Protein AF-A0A957WRE9-F1 (afdb_monomer)

Nearest PDB structures (foldseek):
  7olh-assembly2_G  TM=7.480E-01  e=1.356E-07  Bacillus subtilis subsp. subtilis str. 168
  6hvn-assembly1_B  TM=7.784E-01  e=4.657E-07  Listeria monocytogenes EGD-e
  8ofh-assembly3_D  TM=7.567E-01  e=4.116E-07  Streptococcus pneumoniae R6
  7l8n-assembly1_B  TM=6.905E-01  e=2.786E-06  Streptococcus mutans UA159
  2fb5-assembly1_A  TM=5.603E-01  e=3.352E-06  Bacillus cereus

Radius of gyration: 17.64 Å; Cα contacts (8 Å, |Δi|>4): 441; chains: 1; bounding box: 41×36×55 Å

Foldseek 3Di:
DPPDFDLPDPALLLDDPVLSVQLRCQQVVVHWDWDQFPPRQKTFIHHNSDGQWMDGPNDIDGDDCPCVLVLLVVVCVVQVADSVLVSLVSSLLQVCLSVLFKFKEKEEAPVQQLVQFPPPPCDPVFAPPWDAQVVDDSVRVNVQGSDAAYFYAYRNRIGGGGNIGGHADPPQAAPDDPPHDPQSVSQLRSLQRRQIWMWIAHSSRKIWIHHNRYTSDID

Sequence (219 aa):
NKLNVSLVEPGNFLLGPQFRHHAAISRQCDAVVFFVPAGGRQVRVFAGGHLVGRYSDGDWSPENLLHVDEVIDQLAQDKKYELALIRRVLRCAFRMSENNLGAIFIIGNADDIMEHSDASEISHFALIVSTQMVDLSDEELINFAKQDGATVIDVQGKFRGCMVLLRPNAETQAEIGPGKGARHSSAAKMSAEANCLAITVSHDGPITVYDAGQRILSL

Solvent-accessible surface area (backbone atoms only — not comparable to full-atom values): 11676 Å² total; per-residue (Å²): 134,83,87,88,72,80,74,83,63,92,58,64,81,55,51,50,74,69,51,42,48,46,14,42,47,6,40,78,66,75,33,78,36,79,42,64,46,81,86,67,65,40,35,42,31,17,44,77,44,33,63,50,26,37,38,42,93,92,42,82,41,81,38,75,66,84,56,48,62,60,54,49,53,51,50,21,60,78,70,65,36,52,56,70,53,57,51,48,54,49,27,45,44,44,57,29,20,57,65,45,33,37,34,28,41,37,41,24,57,58,66,56,45,48,74,38,22,64,79,67,69,76,47,85,79,35,50,55,76,75,40,50,47,88,78,49,52,71,64,56,51,48,64,46,24,55,37,77,41,27,24,38,28,29,58,87,42,34,35,60,32,32,50,42,50,71,52,45,66,91,82,56,74,45,62,65,60,89,95,62,52,69,70,51,47,38,36,20,24,35,4,40,77,35,68,16,43,17,39,36,24,36,47,89,30,45,34,38,34,19,44,65,6,35,67,79,44,78,90

pLDDT: mean 85.3, std 13.12, range [41.12, 98.12]

Secondary structure (DSSP, 8-state):
--------S---TTS-HHHHHHHHHHHHTT--EEE--TTSSEEEEEETTEEEEEEETTEEEE--GGGHHHHHHHHHHHHT--HHHHHHHHHHHHHHHHTT--EEEEEE-HHHHHHTB--S---TTT----EEGGGS-HHHHHHHHTSSSEEEEETTSEEEEEEE-B---TT------TT--HHHHHHHHHHHHS--EEEEE-TTS-EEEEETTEEEEE-

Structure (mmCIF, N/CA/C/O backbone):
data_AF-A0A957WRE9-F1
#
_entry.id   AF-A0A957WRE9-F1
#
loop_
_atom_site.group_PDB
_atom_site.id
_atom_site.type_symbol
_atom_site.label_atom_id
_atom_site.label_alt_id
_atom_site.label_comp_id
_atom_site.label_asym_id
_atom_site.label_entity_id
_atom_site.label_seq_id
_atom_site.pdbx_PDB_ins_code
_atom_site.Cartn_x
_atom_site.Cartn_y
_atom_site.Cartn_z
_atom_site.occupancy
_atom_site.B_iso_or_equiv
_atom_site.auth_seq_id
_atom_site.auth_comp_id
_atom_site.auth_asym_id
_atom_site.auth_atom_id
_atom_site.pdbx_PDB_model_num
ATOM 1 N N . ASN A 1 1 ? 17.005 5.881 -31.085 1.00 46.91 1 ASN A N 1
ATOM 2 C CA . ASN A 1 1 ? 15.790 5.097 -31.396 1.00 46.91 1 ASN A CA 1
ATOM 3 C C . ASN A 1 1 ? 15.163 4.612 -30.104 1.00 46.91 1 ASN A C 1
ATOM 5 O O . ASN A 1 1 ? 15.825 3.883 -29.381 1.00 46.91 1 ASN A O 1
ATOM 9 N N . LYS A 1 2 ? 13.943 5.053 -29.773 1.00 58.41 2 LYS A N 1
ATOM 10 C CA . LYS A 1 2 ? 13.157 4.434 -28.693 1.00 58.41 2 LYS A CA 1
ATOM 11 C C . LYS A 1 2 ? 12.560 3.136 -29.246 1.00 58.41 2 LYS A C 1
ATOM 13 O O . LYS A 1 2 ? 11.992 3.166 -30.335 1.00 58.41 2 LYS A O 1
ATOM 18 N N . LEU A 1 3 ? 12.730 2.021 -28.538 1.00 64.50 3 LEU A N 1
ATOM 19 C CA . LEU A 1 3 ? 12.054 0.762 -28.860 1.00 64.50 3 LEU A CA 1
ATOM 20 C C . LEU A 1 3 ? 10.544 0.985 -28.728 1.00 64.50 3 LEU A C 1
ATOM 22 O O . LEU A 1 3 ? 10.065 1.378 -27.666 1.00 64.50 3 LEU A O 1
ATOM 26 N N . ASN A 1 4 ? 9.806 0.794 -29.820 1.00 70.81 4 ASN A N 1
ATOM 27 C CA . ASN A 1 4 ? 8.358 0.953 -29.829 1.00 70.81 4 ASN A CA 1
ATOM 28 C C . ASN A 1 4 ? 7.741 -0.427 -29.585 1.00 70.81 4 ASN A C 1
ATOM 30 O O . ASN A 1 4 ? 7.693 -1.260 -30.486 1.00 70.81 4 ASN A O 1
ATOM 34 N N . VAL A 1 5 ? 7.370 -0.688 -28.335 1.00 68.88 5 VAL A N 1
ATOM 35 C CA . VAL A 1 5 ? 6.940 -2.008 -27.862 1.00 68.88 5 VAL A CA 1
ATOM 36 C C . VAL A 1 5 ? 5.438 -1.966 -27.622 1.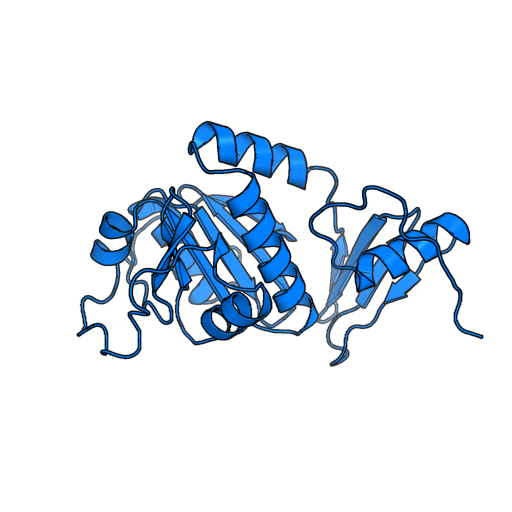00 68.88 5 VAL A C 1
ATOM 38 O O . VAL A 1 5 ? 4.952 -1.133 -26.857 1.00 68.88 5 VAL A O 1
ATOM 41 N N . SER A 1 6 ? 4.701 -2.848 -28.295 1.00 66.12 6 SER A N 1
ATOM 42 C CA . SER A 1 6 ? 3.248 -2.957 -28.152 1.00 66.12 6 SER A CA 1
ATOM 43 C C . SER A 1 6 ? 2.870 -3.372 -26.723 1.00 66.12 6 SER A C 1
ATOM 45 O O . SER A 1 6 ? 3.344 -4.396 -26.237 1.00 66.12 6 SER A O 1
ATOM 47 N N . LEU A 1 7 ? 2.008 -2.593 -26.059 1.00 65.38 7 LEU A N 1
ATOM 48 C CA . LEU A 1 7 ? 1.513 -2.850 -24.694 1.00 65.38 7 LEU A CA 1
ATOM 49 C C . LEU A 1 7 ? 0.231 -3.714 -24.670 1.00 65.38 7 LEU A C 1
ATOM 51 O O . LEU A 1 7 ? -0.488 -3.701 -23.678 1.00 65.38 7 LEU A O 1
ATOM 55 N N . VAL A 1 8 ? -0.092 -4.407 -25.769 1.00 52.62 8 VAL A N 1
ATOM 56 C CA . VAL A 1 8 ? -1.423 -5.001 -26.041 1.00 52.62 8 VAL A CA 1
ATOM 57 C C . VAL A 1 8 ? -1.770 -6.221 -25.170 1.00 52.62 8 VAL A C 1
ATOM 59 O O . VAL A 1 8 ? -2.899 -6.699 -25.210 1.00 52.62 8 VAL A O 1
ATOM 62 N N . GLU A 1 9 ? -0.867 -6.711 -24.324 1.00 53.50 9 GLU A N 1
ATOM 63 C CA . GLU A 1 9 ? -1.222 -7.785 -23.394 1.00 53.50 9 GLU A CA 1
ATOM 64 C C . GLU A 1 9 ? -1.971 -7.275 -22.152 1.00 53.50 9 GLU A C 1
ATOM 66 O O . GLU A 1 9 ? -1.704 -6.159 -21.685 1.00 53.50 9 GLU A O 1
ATOM 71 N N . PRO A 1 10 ? -2.864 -8.095 -21.557 1.00 51.31 10 PRO A N 1
ATOM 72 C CA . PRO A 1 10 ? -3.392 -7.851 -20.222 1.00 51.31 10 PRO A CA 1
ATOM 73 C C . PRO A 1 10 ? -2.243 -8.016 -19.218 1.00 51.31 10 PRO A C 1
ATOM 75 O O . PRO A 1 10 ? -2.078 -9.046 -18.576 1.00 51.31 10 PRO A O 1
ATOM 78 N N . GLY A 1 11 ? -1.368 -7.014 -19.145 1.00 53.00 11 GLY A N 1
ATOM 79 C CA . GLY A 1 11 ? -0.295 -6.975 -18.166 1.00 53.00 11 GLY A CA 1
ATOM 80 C C . GLY A 1 11 ? -0.888 -7.001 -16.761 1.00 53.00 11 GLY A C 1
ATOM 81 O O . GLY A 1 11 ? -1.981 -6.474 -16.549 1.00 53.00 11 GLY A O 1
ATOM 82 N N . ASN A 1 12 ? -0.152 -7.597 -15.821 1.00 63.88 12 ASN A N 1
ATOM 83 C CA . ASN A 1 12 ? -0.485 -7.608 -14.398 1.00 63.88 12 ASN A CA 1
ATOM 84 C C . ASN A 1 12 ? -1.045 -6.236 -13.977 1.00 63.88 12 ASN A C 1
ATOM 86 O O . ASN A 1 12 ? -0.390 -5.212 -14.199 1.00 63.88 12 ASN A O 1
ATOM 90 N N . PHE A 1 13 ? -2.262 -6.216 -13.423 1.00 67.88 13 PHE A N 1
ATOM 91 C CA . PHE A 1 13 ? -3.034 -4.992 -13.176 1.00 67.88 13 PHE A CA 1
ATOM 92 C C . PHE A 1 13 ? -2.305 -3.980 -12.273 1.00 67.88 13 PHE A C 1
ATOM 94 O O . PHE A 1 13 ? -2.626 -2.788 -12.291 1.00 67.88 13 PHE A O 1
ATOM 101 N N . LEU A 1 14 ? -1.334 -4.457 -11.489 1.00 69.00 14 LEU A N 1
ATOM 102 C CA . LEU A 1 14 ? -0.500 -3.669 -10.584 1.00 69.00 14 LEU A CA 1
ATOM 103 C C . LEU A 1 14 ? 0.556 -2.857 -11.323 1.00 69.00 14 LEU A C 1
ATOM 105 O O . LEU A 1 14 ? 0.958 -1.790 -10.861 1.00 69.00 14 LEU A O 1
ATOM 109 N N . LEU A 1 15 ? 1.026 -3.358 -12.468 1.00 68.81 15 LEU A N 1
ATOM 110 C CA . LEU A 1 15 ? 2.102 -2.725 -13.206 1.00 68.81 15 LEU A CA 1
ATOM 111 C C . LEU A 1 15 ? 1.567 -1.493 -13.936 1.00 68.81 15 LEU A C 1
ATOM 113 O O . LEU A 1 15 ? 0.786 -1.573 -14.892 1.00 68.81 15 LEU A O 1
ATOM 117 N N . GLY A 1 16 ? 2.050 -0.326 -13.508 1.00 66.00 16 GLY A N 1
ATOM 118 C CA . GLY A 1 16 ? 1.837 0.926 -14.218 1.00 66.00 16 GLY A CA 1
ATOM 119 C C . GLY A 1 16 ? 2.299 0.838 -15.684 1.00 66.00 16 GLY A C 1
ATOM 120 O O . GLY A 1 16 ? 3.072 -0.054 -16.054 1.00 66.00 16 GLY A O 1
ATOM 121 N N . PRO A 1 17 ? 1.852 1.760 -16.557 1.00 68.56 17 PRO A N 1
ATOM 122 C CA . PRO A 1 17 ? 2.225 1.767 -17.977 1.00 68.56 17 PRO A CA 1
ATOM 123 C C . PRO A 1 17 ? 3.739 1.655 -18.216 1.00 68.56 17 PRO A C 1
ATOM 125 O O . PRO A 1 17 ? 4.173 0.934 -19.112 1.00 68.56 17 PRO A O 1
ATOM 128 N N . GLN A 1 18 ? 4.542 2.303 -17.368 1.00 68.69 18 GLN A N 1
ATOM 129 C CA . GLN A 1 18 ? 6.001 2.241 -17.424 1.00 68.69 18 GLN A CA 1
ATOM 130 C C . GLN A 1 18 ? 6.555 0.837 -17.163 1.00 68.69 18 GLN A C 1
ATOM 132 O O . GLN A 1 18 ? 7.379 0.361 -17.935 1.00 68.69 18 GLN A O 1
ATOM 137 N N . PHE A 1 19 ? 6.091 0.114 -16.145 1.00 77.00 19 PHE A N 1
ATOM 138 C CA . PHE A 1 19 ? 6.549 -1.255 -15.904 1.00 77.00 19 PHE A CA 1
ATOM 139 C C . PHE A 1 19 ? 6.052 -2.238 -16.955 1.00 77.00 19 PHE A C 1
ATOM 141 O O . PHE A 1 19 ? 6.810 -3.117 -17.354 1.00 77.00 19 PHE A O 1
ATOM 148 N N . ARG A 1 20 ? 4.830 -2.058 -17.471 1.00 79.50 20 ARG A N 1
ATOM 149 C CA . ARG A 1 20 ? 4.342 -2.861 -18.602 1.00 79.50 20 ARG A CA 1
ATOM 150 C C . ARG A 1 20 ? 5.231 -2.706 -19.833 1.00 79.50 20 ARG A C 1
ATOM 152 O O . ARG A 1 20 ? 5.457 -3.686 -20.531 1.00 79.50 20 ARG A O 1
ATOM 159 N N . HIS A 1 21 ? 5.802 -1.522 -20.054 1.00 83.94 21 HIS A N 1
ATOM 160 C CA . HIS A 1 21 ? 6.782 -1.309 -21.117 1.00 83.94 21 HIS A CA 1
ATOM 161 C C . HIS A 1 21 ? 8.076 -2.109 -20.894 1.00 83.94 21 HIS A C 1
ATOM 163 O O . HIS A 1 21 ? 8.509 -2.820 -21.796 1.00 83.94 21 HIS A O 1
ATOM 169 N N . HIS A 1 22 ? 8.663 -2.061 -19.694 1.00 87.19 22 HIS A N 1
ATOM 170 C CA . HIS A 1 22 ? 9.892 -2.806 -19.373 1.00 87.19 22 HIS A CA 1
ATOM 171 C C . HIS A 1 22 ? 9.677 -4.324 -19.369 1.00 87.19 22 HIS A C 1
ATOM 173 O O . HIS A 1 22 ? 10.501 -5.068 -19.901 1.00 87.19 22 HIS A O 1
ATOM 179 N N . ALA A 1 23 ? 8.539 -4.779 -18.846 1.00 86.12 23 ALA A N 1
ATOM 180 C CA . ALA A 1 23 ? 8.095 -6.158 -18.958 1.00 86.12 23 ALA A CA 1
ATOM 181 C C . ALA A 1 23 ? 8.001 -6.569 -20.436 1.00 86.12 23 ALA A C 1
ATOM 183 O O . ALA A 1 23 ? 8.640 -7.534 -20.853 1.00 86.12 23 ALA A O 1
ATOM 184 N N . ALA A 1 24 ? 7.300 -5.796 -21.266 1.00 86.62 24 ALA A N 1
ATOM 185 C CA . ALA A 1 24 ? 7.160 -6.108 -22.682 1.00 86.62 24 ALA A CA 1
ATOM 186 C C . ALA A 1 24 ? 8.513 -6.134 -23.423 1.00 86.62 24 ALA A C 1
ATOM 188 O O . ALA A 1 24 ? 8.729 -7.044 -24.221 1.00 86.62 24 ALA A O 1
ATOM 189 N N . ILE A 1 25 ? 9.450 -5.225 -23.109 1.00 88.38 25 ILE A N 1
ATOM 190 C CA . ILE A 1 25 ? 10.835 -5.284 -23.617 1.00 88.38 25 ILE A CA 1
ATOM 191 C C . ILE A 1 25 ? 11.491 -6.610 -23.221 1.00 88.38 25 ILE A C 1
ATOM 193 O O . ILE A 1 25 ? 12.018 -7.305 -24.085 1.00 88.38 25 ILE A O 1
ATOM 197 N N . SER A 1 26 ? 11.438 -6.979 -21.936 1.00 91.19 26 SER A N 1
ATOM 198 C CA . SER A 1 26 ? 12.100 -8.195 -21.442 1.00 91.19 26 SER A CA 1
ATOM 199 C C . SER A 1 26 ? 11.605 -9.462 -22.149 1.00 91.19 26 SER A C 1
ATOM 201 O O . SER A 1 26 ? 12.392 -10.360 -22.426 1.00 91.19 26 SER A O 1
ATOM 203 N N . ARG A 1 27 ? 10.314 -9.514 -22.509 1.00 89.88 27 ARG A N 1
ATOM 204 C CA . ARG A 1 27 ? 9.719 -10.636 -23.245 1.00 89.88 27 ARG A CA 1
ATOM 205 C C . ARG A 1 27 ? 10.040 -10.610 -24.736 1.00 89.88 27 ARG A C 1
ATOM 207 O O . ARG A 1 27 ? 10.467 -11.618 -25.280 1.00 89.88 27 ARG A O 1
ATOM 214 N N . GLN A 1 28 ? 9.802 -9.484 -25.408 1.00 89.56 28 GLN A N 1
ATOM 215 C CA . GLN A 1 28 ? 9.936 -9.397 -26.869 1.00 89.56 28 GLN A CA 1
ATOM 216 C C . GLN A 1 28 ? 11.389 -9.476 -27.331 1.00 89.56 28 GLN A C 1
ATOM 218 O O . GLN A 1 28 ? 11.654 -9.915 -28.446 1.00 89.56 28 GLN A O 1
ATOM 223 N N . CYS A 1 29 ? 12.319 -9.041 -26.484 1.00 89.75 29 CYS A N 1
ATOM 224 C CA . CYS A 1 29 ? 13.743 -9.056 -26.784 1.00 89.75 29 CYS A CA 1
ATOM 225 C C . CYS A 1 29 ? 14.486 -10.244 -26.158 1.00 89.75 29 CYS A C 1
ATOM 227 O O . CYS A 1 29 ? 15.702 -10.287 -26.309 1.00 89.75 29 CYS A O 1
ATOM 229 N N . ASP A 1 30 ? 13.792 -11.151 -25.455 1.00 90.50 30 ASP A N 1
ATOM 230 C CA . ASP A 1 30 ? 14.400 -12.242 -24.673 1.00 90.50 30 ASP A CA 1
ATOM 231 C C . ASP A 1 30 ? 15.577 -11.748 -23.808 1.00 90.50 30 ASP A C 1
ATOM 233 O O . ASP A 1 30 ? 16.717 -12.202 -23.903 1.00 90.50 30 ASP A O 1
ATOM 237 N N . ALA A 1 31 ? 15.313 -10.703 -23.018 1.00 92.06 31 ALA A N 1
ATOM 238 C CA . ALA A 1 31 ? 16.336 -9.948 -22.304 1.00 92.06 31 ALA A CA 1
ATOM 239 C C . ALA A 1 31 ? 15.978 -9.757 -20.829 1.00 92.06 31 ALA A C 1
ATOM 241 O O . ALA A 1 31 ? 14.809 -9.660 -20.455 1.00 92.06 31 ALA A O 1
ATOM 242 N N . VAL A 1 32 ? 17.006 -9.607 -19.991 1.00 94.50 32 VAL A N 1
ATOM 243 C CA . VAL A 1 32 ? 16.843 -9.117 -18.618 1.00 94.50 32 VAL A CA 1
ATOM 244 C C . VAL A 1 32 ? 16.897 -7.593 -18.635 1.00 94.50 32 VAL A C 1
ATOM 246 O O . VAL A 1 32 ? 17.875 -7.001 -19.092 1.00 94.50 32 VAL A O 1
ATOM 249 N N . VAL A 1 33 ? 15.847 -6.948 -18.132 1.00 93.06 33 VAL A N 1
ATOM 250 C CA . VAL A 1 33 ? 15.746 -5.487 -18.074 1.00 93.06 33 VAL A CA 1
ATOM 251 C C . VAL A 1 33 ? 15.958 -5.022 -16.641 1.00 93.06 33 VAL A C 1
ATOM 253 O O . VAL A 1 33 ? 15.171 -5.346 -15.756 1.00 93.06 33 VAL A O 1
ATOM 256 N N . PHE A 1 34 ? 16.996 -4.216 -16.430 1.00 92.38 34 PHE A N 1
ATOM 257 C CA . PHE A 1 34 ? 17.232 -3.496 -15.182 1.00 92.38 34 PHE A CA 1
ATOM 258 C C . PHE A 1 34 ? 16.677 -2.083 -15.326 1.00 92.38 34 PHE A C 1
ATOM 260 O O . PHE A 1 34 ? 17.197 -1.274 -16.094 1.00 92.38 34 PHE A O 1
ATOM 267 N N . PHE A 1 35 ? 15.607 -1.790 -14.601 1.00 87.56 35 PHE A N 1
ATOM 268 C CA . PHE A 1 35 ? 15.008 -0.468 -14.558 1.00 87.56 35 PHE A CA 1
ATOM 269 C C . PHE A 1 35 ? 15.370 0.225 -13.251 1.00 87.56 35 PHE A C 1
ATOM 271 O O . PHE A 1 35 ? 15.097 -0.289 -12.169 1.00 87.56 35 PHE A O 1
ATOM 278 N N . VAL A 1 36 ? 15.956 1.412 -13.360 1.00 86.06 36 VAL A N 1
ATOM 279 C CA . VAL A 1 36 ? 16.290 2.266 -12.222 1.00 86.06 36 VAL A CA 1
ATOM 280 C C . VAL A 1 36 ? 15.266 3.402 -12.187 1.00 86.06 36 VAL A C 1
ATOM 282 O O . VAL A 1 36 ? 15.324 4.276 -13.058 1.00 86.06 36 VAL A O 1
ATOM 285 N N . PRO A 1 37 ? 14.304 3.407 -11.243 1.00 75.94 37 PRO A N 1
ATOM 286 C CA . PRO A 1 37 ? 13.352 4.500 -11.115 1.00 75.94 37 PRO A CA 1
ATOM 287 C C . PRO A 1 37 ? 14.049 5.825 -10.795 1.00 75.94 37 PRO A C 1
ATOM 289 O O . PRO A 1 37 ? 15.192 5.868 -10.323 1.00 75.94 37 PRO A O 1
ATOM 292 N N . ALA A 1 38 ? 13.330 6.925 -11.018 1.00 72.06 38 ALA A N 1
ATOM 293 C CA . ALA A 1 38 ? 13.812 8.254 -10.671 1.00 72.06 38 ALA A CA 1
ATOM 294 C C . ALA A 1 38 ? 14.209 8.313 -9.181 1.00 72.06 38 ALA A C 1
ATOM 296 O O . ALA A 1 38 ? 13.479 7.855 -8.303 1.00 72.06 38 ALA A O 1
ATOM 297 N N . GLY A 1 39 ? 15.400 8.847 -8.901 1.00 73.44 39 GLY A N 1
ATOM 298 C CA . GLY A 1 39 ? 15.990 8.883 -7.557 1.00 73.44 39 GLY A CA 1
ATOM 299 C C . GLY A 1 39 ? 16.996 7.765 -7.260 1.00 73.44 39 GLY A C 1
ATOM 300 O O . GLY A 1 39 ? 17.757 7.901 -6.309 1.00 73.44 39 GLY A O 1
ATOM 301 N N . GLY A 1 40 ? 17.062 6.698 -8.069 1.00 72.69 40 GLY A N 1
ATOM 302 C CA . GLY A 1 40 ? 18.186 5.747 -8.064 1.00 72.69 40 GLY A CA 1
ATOM 303 C C . GLY A 1 40 ? 18.347 4.868 -6.818 1.00 72.69 40 GLY A C 1
ATOM 304 O O . GLY A 1 40 ? 19.383 4.230 -6.666 1.00 72.69 40 GLY A O 1
ATOM 305 N N . ARG A 1 41 ? 17.350 4.825 -5.926 1.00 75.94 41 ARG A N 1
ATOM 306 C CA . ARG A 1 41 ? 17.412 4.069 -4.657 1.00 75.94 41 ARG A CA 1
ATOM 307 C C . ARG A 1 41 ? 17.074 2.584 -4.792 1.00 75.94 41 ARG A C 1
ATOM 309 O O . ARG A 1 41 ? 17.391 1.800 -3.906 1.00 75.94 41 ARG A O 1
ATOM 316 N N . GLN A 1 42 ? 16.428 2.208 -5.890 1.00 81.06 42 GLN A N 1
ATOM 317 C CA . GLN A 1 42 ? 16.012 0.839 -6.165 1.00 81.06 42 GLN A CA 1
ATOM 318 C C . GLN A 1 42 ? 16.284 0.487 -7.629 1.00 81.06 42 GLN A C 1
ATOM 320 O O . GLN A 1 42 ? 16.290 1.357 -8.500 1.00 81.06 42 GLN A O 1
ATOM 325 N N . VAL A 1 43 ? 16.483 -0.797 -7.905 1.00 88.31 43 VAL A N 1
ATOM 326 C CA . VAL A 1 43 ? 16.512 -1.358 -9.258 1.00 88.31 43 VAL A CA 1
ATOM 327 C C . VAL A 1 43 ? 15.436 -2.425 -9.336 1.00 88.31 43 VAL A C 1
ATOM 329 O O . VAL A 1 43 ? 15.418 -3.346 -8.527 1.00 88.31 43 VAL A O 1
ATOM 332 N N . ARG A 1 44 ? 14.531 -2.308 -10.302 1.00 87.69 44 ARG A N 1
ATOM 333 C CA . ARG A 1 44 ? 13.516 -3.319 -10.607 1.00 87.69 44 ARG A CA 1
ATOM 334 C C . ARG A 1 44 ? 14.022 -4.165 -11.770 1.00 87.69 44 ARG A C 1
ATOM 336 O O . ARG A 1 44 ? 14.501 -3.622 -12.765 1.00 87.69 44 ARG A O 1
ATOM 343 N N . VAL A 1 45 ? 13.932 -5.482 -11.641 1.00 91.25 45 VAL A N 1
ATOM 344 C CA . VAL A 1 45 ? 14.445 -6.431 -12.633 1.00 91.25 45 VAL A CA 1
ATOM 345 C C . VAL A 1 45 ? 13.289 -7.154 -13.292 1.00 91.25 45 VAL A C 1
ATOM 347 O O . VAL A 1 45 ? 12.451 -7.738 -12.605 1.00 91.25 45 VAL A O 1
ATOM 350 N N . PHE A 1 46 ? 13.264 -7.129 -14.622 1.00 90.25 46 PHE A N 1
ATOM 351 C CA . PHE A 1 46 ? 12.266 -7.819 -15.425 1.00 90.25 46 PHE A CA 1
ATOM 352 C C . PHE A 1 46 ? 12.906 -8.910 -16.274 1.00 90.25 46 PHE A C 1
ATOM 354 O O . PHE A 1 46 ? 13.950 -8.688 -16.886 1.00 90.25 46 PHE A O 1
ATOM 361 N N . ALA A 1 47 ? 12.253 -10.066 -16.343 1.00 90.62 47 ALA A N 1
ATOM 362 C CA . ALA A 1 47 ? 12.638 -11.177 -17.204 1.00 90.62 47 ALA A CA 1
ATOM 363 C C . ALA A 1 47 ? 11.381 -11.901 -17.705 1.00 90.62 47 ALA A C 1
ATOM 365 O O . ALA A 1 47 ? 10.413 -12.063 -16.959 1.00 90.62 47 ALA A O 1
ATOM 366 N N . GLY A 1 48 ? 11.364 -12.296 -18.982 1.00 87.62 48 GLY A N 1
ATOM 367 C CA . GLY A 1 48 ? 10.246 -13.044 -19.580 1.00 87.62 48 GLY A CA 1
ATOM 368 C C . GLY A 1 48 ? 8.895 -12.310 -19.583 1.00 87.62 48 GLY A C 1
ATOM 369 O O . GLY A 1 48 ? 7.848 -12.926 -19.779 1.00 87.62 48 GLY A O 1
ATOM 370 N N . GLY A 1 49 ? 8.880 -10.994 -19.364 1.00 85.62 49 GLY A N 1
ATOM 371 C CA . GLY A 1 49 ? 7.647 -10.216 -19.226 1.00 85.62 49 GLY A CA 1
ATOM 372 C C . GLY A 1 49 ? 7.131 -10.055 -17.803 1.00 85.62 49 GLY A C 1
ATOM 373 O O . GLY A 1 49 ? 6.013 -9.579 -17.621 1.00 85.62 49 GLY A O 1
ATOM 374 N N . HIS A 1 50 ? 7.924 -10.418 -16.800 1.00 84.62 50 HIS A N 1
ATOM 375 C CA . HIS A 1 50 ? 7.532 -10.364 -15.396 1.00 84.62 50 HIS A CA 1
ATOM 376 C C . HIS A 1 50 ? 8.522 -9.520 -14.600 1.00 84.62 50 HIS A C 1
ATOM 378 O O . HIS A 1 50 ? 9.713 -9.531 -14.898 1.00 84.62 50 HIS A O 1
ATOM 384 N N . LEU A 1 51 ? 8.035 -8.798 -13.587 1.00 85.12 51 LEU A N 1
ATOM 385 C CA . LEU A 1 51 ? 8.893 -8.269 -12.528 1.00 85.12 51 LEU A CA 1
ATOM 386 C C . LEU A 1 51 ? 9.349 -9.464 -11.686 1.00 85.12 51 LEU A C 1
ATOM 388 O O . LEU A 1 51 ? 8.503 -10.140 -11.110 1.00 85.12 51 LEU A O 1
ATOM 392 N N . VAL A 1 52 ? 10.653 -9.732 -11.662 1.00 88.00 52 VAL A N 1
ATOM 393 C CA . VAL A 1 52 ? 11.235 -10.920 -11.011 1.00 88.00 52 VAL A CA 1
ATOM 394 C C . VAL A 1 52 ? 12.061 -10.584 -9.774 1.00 88.00 52 VAL A C 1
ATOM 396 O O . VAL A 1 52 ? 12.360 -11.461 -8.966 1.00 88.00 52 VAL A O 1
ATOM 399 N N . GLY A 1 53 ? 12.435 -9.317 -9.596 1.00 88.50 53 GLY A N 1
ATOM 400 C CA . GLY A 1 53 ? 13.191 -8.906 -8.425 1.00 88.50 53 GLY A CA 1
ATOM 401 C C . GLY A 1 53 ? 13.315 -7.403 -8.253 1.00 88.50 53 GLY A C 1
ATOM 402 O O . GLY A 1 53 ? 13.081 -6.611 -9.172 1.00 88.50 53 GLY A O 1
ATOM 403 N N . ARG A 1 54 ? 13.734 -7.031 -7.050 1.00 87.50 54 ARG A N 1
ATOM 404 C CA . ARG A 1 54 ? 14.127 -5.687 -6.652 1.00 87.50 54 ARG A CA 1
ATOM 405 C C . ARG A 1 54 ? 15.492 -5.750 -5.975 1.00 87.50 54 ARG A C 1
ATOM 407 O O . ARG A 1 54 ? 15.739 -6.635 -5.164 1.00 87.50 54 ARG A O 1
ATOM 414 N N . TYR A 1 55 ? 16.350 -4.792 -6.287 1.00 86.88 55 TYR A N 1
ATOM 415 C CA . TYR A 1 55 ? 17.532 -4.475 -5.496 1.00 86.88 55 TYR A CA 1
ATOM 416 C C . TYR A 1 55 ? 17.322 -3.130 -4.811 1.00 86.88 55 TYR A C 1
ATOM 418 O O . TYR A 1 55 ? 16.968 -2.159 -5.482 1.00 86.88 55 TYR A O 1
ATOM 426 N N . SER A 1 56 ? 17.529 -3.064 -3.503 1.00 84.00 56 SER A N 1
ATOM 427 C CA . SER A 1 56 ? 17.400 -1.840 -2.705 1.00 84.00 56 SER A CA 1
ATOM 428 C C . SER A 1 56 ? 18.265 -1.951 -1.458 1.00 84.00 56 SER A C 1
ATOM 430 O O . SER A 1 56 ? 18.343 -3.023 -0.870 1.00 84.00 56 SER A O 1
ATOM 432 N N . ASP A 1 57 ? 18.920 -0.856 -1.067 1.00 78.62 57 ASP A N 1
ATOM 433 C CA . ASP A 1 57 ? 19.721 -0.766 0.166 1.00 78.62 57 ASP A CA 1
ATOM 434 C C . ASP A 1 57 ? 20.782 -1.875 0.349 1.00 78.62 57 ASP A C 1
ATOM 436 O O . ASP A 1 57 ? 21.143 -2.228 1.466 1.00 78.62 57 ASP A O 1
ATOM 440 N N . GLY A 1 58 ? 21.332 -2.398 -0.754 1.00 82.19 58 GLY A N 1
ATOM 441 C CA . GLY A 1 58 ? 22.341 -3.467 -0.719 1.00 82.19 58 GLY A CA 1
ATOM 442 C C . GLY A 1 58 ? 21.774 -4.880 -0.838 1.00 82.19 58 GLY A C 1
ATOM 443 O O . GLY A 1 58 ? 22.538 -5.816 -1.069 1.00 82.19 58 GLY A O 1
ATOM 444 N N . ASP A 1 59 ? 20.452 -5.026 -0.763 1.00 82.88 59 ASP A N 1
ATOM 445 C CA . ASP A 1 59 ? 19.780 -6.316 -0.693 1.00 82.88 59 ASP A CA 1
ATOM 446 C C . ASP A 1 59 ? 18.996 -6.639 -1.965 1.00 82.88 59 ASP A C 1
ATOM 448 O O . ASP A 1 59 ? 18.330 -5.793 -2.569 1.00 82.88 59 ASP A O 1
ATOM 452 N N . TRP A 1 60 ? 19.046 -7.915 -2.350 1.00 87.38 60 TRP A N 1
ATOM 453 C CA . TRP A 1 60 ? 18.228 -8.489 -3.412 1.00 87.38 60 TRP A CA 1
ATOM 454 C C . TRP A 1 60 ? 16.975 -9.134 -2.824 1.00 87.38 60 TRP A C 1
ATOM 456 O O . TRP A 1 60 ? 17.059 -10.005 -1.962 1.00 87.38 60 TRP A O 1
ATOM 466 N N . SER A 1 61 ? 15.812 -8.740 -3.332 1.00 83.06 61 SER A N 1
ATOM 467 C CA . SER A 1 61 ? 14.512 -9.315 -2.991 1.00 83.06 61 SER A CA 1
ATOM 468 C C . SER A 1 61 ? 13.867 -9.911 -4.244 1.00 83.06 61 SER A C 1
ATOM 470 O O . SER A 1 61 ? 13.711 -9.188 -5.233 1.00 83.06 61 SER A O 1
ATOM 472 N N . PRO A 1 62 ? 13.486 -11.201 -4.252 1.00 83.56 62 PRO A N 1
ATOM 473 C CA . PRO A 1 62 ? 12.667 -11.740 -5.328 1.00 83.56 62 PRO A CA 1
ATOM 474 C C . PRO A 1 62 ? 11.288 -11.074 -5.298 1.00 83.56 62 PRO A C 1
ATOM 476 O O . PRO A 1 62 ? 10.709 -10.876 -4.233 1.00 83.56 62 PRO A O 1
ATOM 479 N N . GLU A 1 63 ? 10.761 -10.750 -6.472 1.00 79.00 63 GLU A N 1
ATOM 480 C CA . GLU A 1 63 ? 9.408 -10.220 -6.630 1.00 79.00 63 GLU A CA 1
ATOM 481 C C . GLU A 1 63 ? 8.582 -11.297 -7.318 1.00 79.00 63 GLU A C 1
ATOM 483 O O . GLU A 1 63 ? 8.917 -11.736 -8.419 1.00 79.00 63 GLU A O 1
ATOM 488 N N . ASN A 1 64 ? 7.519 -11.754 -6.662 1.00 70.06 64 ASN A N 1
ATOM 489 C CA . ASN A 1 64 ? 6.611 -12.726 -7.249 1.00 70.06 64 ASN A CA 1
ATOM 490 C C . ASN A 1 64 ? 5.193 -12.169 -7.249 1.00 70.06 64 ASN A C 1
ATOM 492 O O . ASN A 1 64 ? 4.434 -12.334 -6.296 1.00 70.06 64 ASN A O 1
ATOM 496 N N . LEU A 1 65 ? 4.836 -11.526 -8.359 1.00 72.31 65 LEU A N 1
ATOM 497 C CA . LEU A 1 65 ? 3.497 -10.981 -8.539 1.00 72.31 65 LEU A CA 1
ATOM 498 C C . LEU A 1 65 ? 2.459 -12.034 -8.971 1.00 72.31 65 LEU A C 1
ATOM 500 O O . LEU A 1 65 ? 1.293 -11.679 -9.124 1.00 72.31 65 LEU A O 1
ATOM 504 N N . LEU A 1 66 ? 2.853 -13.298 -9.194 1.00 64.69 66 LEU A N 1
ATOM 505 C CA . LEU A 1 66 ? 1.976 -14.330 -9.770 1.00 64.69 66 LEU A CA 1
ATOM 506 C C . LEU A 1 66 ? 0.816 -14.708 -8.842 1.00 64.69 66 LEU A C 1
ATOM 508 O O . LEU A 1 66 ? -0.256 -15.028 -9.335 1.00 64.69 66 LEU A O 1
ATOM 512 N N . HIS A 1 67 ? 1.003 -14.608 -7.524 1.00 76.88 67 HIS A N 1
ATOM 513 C CA . HIS A 1 67 ? -0.038 -14.942 -6.544 1.00 76.88 67 HIS A CA 1
ATOM 514 C C . HIS A 1 67 ? -0.822 -13.721 -6.048 1.00 76.88 67 HIS A C 1
ATOM 516 O O . HIS A 1 67 ? -1.719 -13.865 -5.223 1.00 76.88 67 HIS A O 1
ATOM 522 N N . VAL A 1 68 ? -0.493 -12.505 -6.506 1.00 82.56 68 VAL A N 1
ATOM 523 C CA . VAL A 1 68 ? -1.162 -11.304 -5.984 1.00 82.56 68 VAL A CA 1
ATOM 524 C C . VAL A 1 68 ? -2.631 -11.291 -6.382 1.00 82.56 68 VAL A C 1
ATOM 526 O O . VAL A 1 68 ? -3.468 -10.993 -5.542 1.00 82.56 68 VAL A O 1
ATOM 529 N N . ASP A 1 69 ? -2.954 -11.644 -7.627 1.00 82.69 69 ASP A N 1
ATOM 530 C CA . ASP A 1 69 ? -4.348 -11.723 -8.073 1.00 82.69 69 ASP A CA 1
ATOM 531 C C . ASP A 1 69 ? -5.159 -12.702 -7.216 1.00 82.69 69 ASP A C 1
ATOM 533 O O . ASP A 1 69 ? -6.214 -12.328 -6.719 1.00 82.69 69 ASP A O 1
ATOM 537 N N . GLU A 1 70 ? -4.630 -13.899 -6.950 1.00 85.81 70 GLU A N 1
ATOM 538 C CA . GLU A 1 70 ? -5.300 -14.915 -6.126 1.00 85.81 70 GLU A CA 1
ATOM 539 C C . GLU A 1 70 ? -5.526 -14.435 -4.685 1.00 85.81 70 GLU A C 1
ATOM 541 O O . GLU A 1 70 ? -6.634 -14.543 -4.161 1.00 85.81 70 GLU A O 1
ATOM 546 N N . VAL A 1 71 ? -4.499 -13.850 -4.054 1.00 88.81 71 VAL A N 1
ATOM 547 C CA . VAL A 1 71 ? -4.599 -13.310 -2.688 1.00 88.81 71 VAL A CA 1
ATOM 548 C C . VAL A 1 71 ? -5.624 -12.178 -2.621 1.00 88.81 71 VAL A C 1
ATOM 550 O O . VAL A 1 71 ? -6.410 -12.113 -1.677 1.00 88.81 71 VAL A O 1
ATOM 553 N N . ILE A 1 72 ? -5.640 -11.286 -3.613 1.00 90.31 72 ILE A N 1
ATOM 554 C CA . ILE A 1 72 ? -6.559 -10.144 -3.643 1.00 90.31 72 ILE A CA 1
ATOM 555 C C . ILE A 1 72 ? -7.988 -10.569 -3.977 1.00 90.31 72 ILE A C 1
ATOM 557 O O . ILE A 1 72 ? -8.919 -10.041 -3.370 1.00 90.31 72 ILE A O 1
ATOM 561 N N . ASP A 1 73 ? -8.176 -11.527 -4.882 1.00 90.19 73 ASP A N 1
ATOM 562 C CA . ASP A 1 73 ? -9.490 -12.083 -5.198 1.00 90.19 73 ASP A CA 1
ATOM 563 C C . ASP A 1 73 ? -10.081 -12.792 -3.966 1.00 90.19 73 ASP A C 1
ATOM 565 O O . ASP A 1 73 ? -11.242 -12.553 -3.626 1.00 90.19 73 ASP A O 1
ATOM 569 N N . GLN A 1 74 ? -9.279 -13.594 -3.253 1.00 91.12 74 GLN A N 1
ATOM 570 C CA . GLN A 1 74 ? -9.695 -14.265 -2.016 1.00 91.12 74 GLN A CA 1
ATOM 571 C C . GLN A 1 74 ? -10.058 -13.253 -0.922 1.00 91.12 74 GLN A C 1
ATOM 573 O O . GLN A 1 74 ? -11.144 -13.309 -0.348 1.00 91.12 74 GLN A O 1
ATOM 578 N N . LEU A 1 75 ? -9.193 -12.264 -0.688 1.00 91.31 75 LEU A N 1
ATOM 579 C CA . LEU A 1 75 ? -9.429 -11.205 0.291 1.00 91.31 75 LEU A CA 1
ATOM 580 C C . LEU A 1 75 ? -10.700 -10.399 -0.018 1.00 91.31 75 LEU A C 1
ATOM 582 O O . LEU A 1 75 ? -11.478 -10.091 0.887 1.00 91.31 75 LEU A O 1
ATOM 586 N N . ALA A 1 76 ? -10.915 -10.048 -1.289 1.00 92.06 76 ALA A N 1
ATOM 587 C CA . ALA A 1 76 ? -12.102 -9.317 -1.720 1.00 92.06 76 ALA A CA 1
ATOM 588 C C . ALA A 1 76 ? -13.381 -10.114 -1.432 1.00 92.06 76 ALA A C 1
ATOM 590 O O . ALA A 1 76 ? -14.366 -9.538 -0.968 1.00 92.06 76 ALA A O 1
ATOM 591 N N . GLN A 1 77 ? -13.356 -11.431 -1.657 1.00 92.88 77 GLN A N 1
ATOM 592 C CA . GLN A 1 77 ? -14.476 -12.317 -1.344 1.00 92.88 77 GLN A CA 1
ATOM 593 C C . GLN A 1 77 ? -14.719 -12.415 0.166 1.00 92.88 77 GLN A C 1
ATOM 595 O O . GLN A 1 77 ? -15.841 -12.169 0.614 1.00 92.88 77 GLN A O 1
ATOM 600 N N . ASP A 1 78 ? -13.678 -12.699 0.950 1.00 91.12 78 ASP A N 1
ATOM 601 C CA . ASP A 1 78 ? -13.788 -12.921 2.397 1.00 91.12 78 ASP A CA 1
ATOM 602 C C . ASP A 1 78 ? -14.283 -11.677 3.141 1.00 91.12 78 ASP A C 1
ATOM 604 O O . ASP A 1 78 ? -15.121 -11.764 4.043 1.00 91.12 78 ASP A O 1
ATOM 608 N N . LYS A 1 79 ? -13.808 -10.496 2.731 1.00 88.88 79 LYS A N 1
ATOM 609 C CA . LYS A 1 79 ? -14.185 -9.212 3.339 1.00 88.88 79 LYS A CA 1
ATOM 610 C C . LYS A 1 79 ? -15.375 -8.534 2.668 1.00 88.88 79 LYS A C 1
ATOM 612 O O . LYS A 1 79 ? -15.845 -7.513 3.166 1.00 88.88 79 LYS A O 1
ATOM 617 N N . LYS A 1 80 ? -15.884 -9.095 1.564 1.00 91.06 80 LYS A N 1
ATOM 618 C CA . LYS A 1 80 ? -16.947 -8.506 0.729 1.00 91.06 80 LYS A CA 1
ATOM 619 C C . LYS A 1 80 ? -16.599 -7.099 0.235 1.00 91.06 80 LYS A C 1
ATOM 621 O O . LYS A 1 80 ? -17.451 -6.214 0.197 1.00 91.06 80 LYS A O 1
ATOM 626 N N . TYR A 1 81 ? -15.339 -6.892 -0.125 1.00 92.06 81 TYR A N 1
ATOM 627 C CA . TYR A 1 81 ? -14.874 -5.643 -0.717 1.00 92.06 81 TYR A CA 1
ATOM 628 C C . TYR A 1 81 ? -15.042 -5.672 -2.229 1.00 92.06 81 TYR A C 1
ATOM 630 O O . TYR A 1 81 ? -14.912 -6.714 -2.873 1.00 92.06 81 TYR A O 1
ATOM 638 N N . GLU A 1 82 ? -15.264 -4.503 -2.824 1.00 92.62 82 GLU A N 1
ATOM 639 C CA . GLU A 1 82 ? -15.216 -4.394 -4.274 1.00 92.62 82 GLU A CA 1
ATOM 640 C C . GLU A 1 82 ? -13.793 -4.656 -4.779 1.00 92.62 82 GLU A C 1
ATOM 642 O O . GLU A 1 82 ? -12.849 -3.918 -4.492 1.00 92.62 82 GLU A O 1
ATOM 647 N N . LEU A 1 83 ? -13.633 -5.693 -5.599 1.00 91.69 83 LEU A N 1
ATOM 648 C CA . LEU A 1 83 ? -12.339 -6.061 -6.172 1.00 91.69 83 LEU A CA 1
ATOM 649 C C . LEU A 1 83 ? -11.695 -4.902 -6.952 1.00 91.69 83 LEU A C 1
ATOM 651 O O . LEU A 1 83 ? -10.487 -4.674 -6.872 1.00 91.69 83 LEU A O 1
ATOM 655 N N . ALA A 1 84 ? -12.506 -4.124 -7.675 1.00 91.31 84 ALA A N 1
ATOM 656 C CA . ALA A 1 84 ? -12.046 -2.948 -8.409 1.00 91.31 84 ALA A CA 1
ATOM 657 C C . ALA A 1 84 ? -11.431 -1.881 -7.486 1.00 91.31 84 ALA A C 1
ATOM 659 O O . ALA A 1 84 ? -10.454 -1.232 -7.871 1.00 91.31 84 ALA A O 1
ATOM 660 N N . LEU A 1 85 ? -11.957 -1.734 -6.264 1.00 93.69 85 LEU A N 1
ATOM 661 C CA . LEU A 1 85 ? -11.442 -0.805 -5.266 1.00 93.69 85 LEU A CA 1
ATOM 662 C C . LEU A 1 85 ? -10.056 -1.235 -4.781 1.00 93.69 85 LEU A C 1
ATOM 664 O O . LEU A 1 85 ? -9.114 -0.446 -4.869 1.00 93.69 85 LEU A O 1
ATOM 668 N N . ILE A 1 86 ? -9.904 -2.487 -4.333 1.00 93.69 86 ILE A N 1
ATOM 669 C CA . ILE A 1 86 ? -8.612 -2.991 -3.837 1.00 93.69 86 ILE A CA 1
ATOM 670 C C . ILE A 1 86 ? -7.556 -2.907 -4.942 1.00 93.69 86 ILE A C 1
ATOM 672 O O . ILE A 1 86 ? -6.460 -2.386 -4.722 1.00 93.69 86 ILE A O 1
ATOM 676 N N . ARG A 1 87 ? -7.904 -3.345 -6.161 1.00 91.69 87 ARG A N 1
ATOM 677 C CA . ARG A 1 87 ? -6.999 -3.285 -7.315 1.00 91.69 87 ARG A CA 1
ATOM 678 C C . ARG A 1 87 ? -6.538 -1.863 -7.608 1.00 91.69 87 ARG A C 1
ATOM 680 O O . ARG A 1 87 ? -5.367 -1.637 -7.910 1.00 91.69 87 ARG A O 1
ATOM 687 N N . ARG A 1 88 ? -7.447 -0.894 -7.509 1.00 92.94 88 ARG A N 1
ATOM 688 C CA . ARG A 1 88 ? -7.131 0.517 -7.716 1.00 92.94 88 ARG A CA 1
ATOM 689 C C . ARG A 1 88 ? -6.220 1.076 -6.626 1.00 92.94 88 ARG A C 1
ATOM 691 O O . ARG A 1 88 ? -5.238 1.735 -6.960 1.00 92.94 88 ARG A O 1
ATOM 698 N N . VAL A 1 89 ? -6.504 0.801 -5.355 1.00 95.31 89 VAL A N 1
ATOM 699 C CA . VAL A 1 89 ? -5.665 1.271 -4.241 1.00 95.31 89 VAL A CA 1
ATOM 700 C C . VAL A 1 89 ? -4.264 0.668 -4.331 1.00 95.31 89 VAL A C 1
ATOM 702 O O . VAL A 1 89 ? -3.283 1.397 -4.212 1.00 95.31 89 VAL A O 1
ATOM 705 N N . LEU A 1 90 ? -4.147 -0.624 -4.652 1.00 93.38 90 LEU A N 1
ATOM 706 C CA . LEU A 1 90 ? -2.851 -1.260 -4.886 1.00 93.38 90 LEU A CA 1
ATOM 707 C C . LEU A 1 90 ? -2.115 -0.661 -6.084 1.00 93.38 90 LEU A C 1
ATOM 709 O O . LEU A 1 90 ? -0.923 -0.388 -5.982 1.00 93.38 90 LEU A O 1
ATOM 713 N N . ARG A 1 91 ? -2.801 -0.381 -7.198 1.00 90.62 91 ARG A N 1
ATOM 714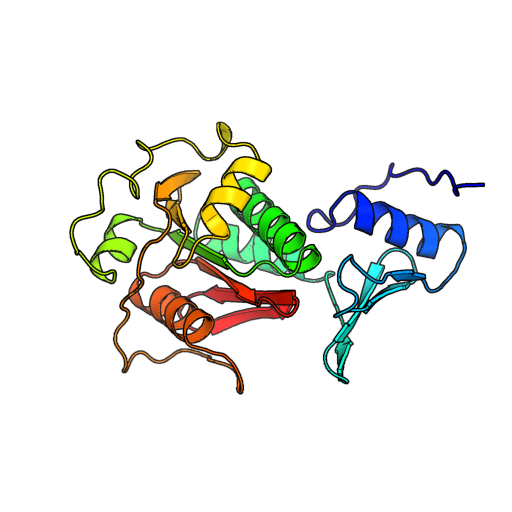 C CA . ARG A 1 91 ? -2.192 0.319 -8.339 1.00 90.62 91 ARG A CA 1
ATOM 715 C C . ARG A 1 91 ? -1.625 1.681 -7.924 1.00 90.62 91 ARG A C 1
ATOM 717 O O . ARG A 1 91 ? -0.513 2.025 -8.324 1.00 90.62 91 ARG A O 1
ATOM 724 N N . CYS A 1 92 ? -2.349 2.446 -7.106 1.00 93.75 92 CYS A N 1
ATOM 725 C CA . CYS A 1 92 ? -1.830 3.697 -6.554 1.00 93.75 92 CYS A CA 1
ATOM 726 C C . CYS A 1 92 ? -0.638 3.460 -5.620 1.00 93.75 92 CYS A C 1
ATOM 728 O O . CYS A 1 92 ? 0.365 4.155 -5.753 1.00 93.75 92 CYS A O 1
ATOM 730 N N . ALA A 1 93 ? -0.687 2.448 -4.752 1.00 94.06 93 ALA A N 1
ATOM 731 C CA . ALA A 1 93 ? 0.427 2.074 -3.883 1.00 94.06 93 ALA A CA 1
ATOM 732 C C . ALA A 1 93 ? 1.700 1.722 -4.679 1.00 94.06 93 ALA A C 1
ATOM 734 O O . ALA A 1 93 ? 2.787 2.182 -4.333 1.00 94.06 93 ALA A O 1
ATOM 735 N N . PHE A 1 94 ? 1.572 0.999 -5.797 1.00 88.81 94 PHE A N 1
ATOM 736 C CA . PHE A 1 94 ? 2.675 0.737 -6.729 1.00 88.81 94 PHE A CA 1
ATOM 737 C C . PHE A 1 94 ? 3.240 2.014 -7.338 1.00 88.81 94 PHE A C 1
ATOM 739 O O . PHE A 1 94 ? 4.452 2.219 -7.302 1.00 88.81 94 PHE A O 1
ATOM 746 N N . ARG A 1 95 ? 2.382 2.920 -7.820 1.00 88.12 95 ARG A N 1
ATOM 747 C CA . ARG A 1 95 ? 2.835 4.228 -8.319 1.00 88.12 95 ARG A CA 1
ATOM 748 C C . ARG A 1 95 ? 3.565 5.032 -7.245 1.00 88.12 95 ARG A C 1
ATOM 750 O O . ARG A 1 95 ? 4.529 5.729 -7.545 1.00 88.12 95 ARG A O 1
ATOM 757 N N . MET A 1 96 ? 3.132 4.950 -5.992 1.00 91.44 96 MET A N 1
ATOM 758 C CA . MET A 1 96 ? 3.804 5.617 -4.877 1.00 91.44 96 MET A CA 1
ATOM 759 C C . MET A 1 96 ? 5.171 4.996 -4.580 1.00 91.44 96 MET A C 1
ATOM 761 O O . MET A 1 96 ? 6.150 5.732 -4.476 1.00 91.44 96 MET A O 1
ATOM 765 N N . SER A 1 97 ? 5.259 3.664 -4.553 1.00 87.38 97 SER A N 1
ATOM 766 C CA . SER A 1 97 ? 6.514 2.911 -4.423 1.00 87.38 97 SER A CA 1
ATOM 767 C C . SER A 1 97 ? 7.540 3.307 -5.489 1.00 87.38 97 SER A C 1
ATOM 769 O O . SER A 1 97 ? 8.706 3.546 -5.178 1.00 87.38 97 SER A O 1
ATOM 771 N N . GLU A 1 98 ? 7.108 3.450 -6.744 1.00 81.88 98 GLU A N 1
ATOM 772 C CA . GLU A 1 98 ? 7.963 3.877 -7.861 1.00 81.88 98 GLU A CA 1
ATOM 773 C C . GLU A 1 98 ? 8.556 5.277 -7.674 1.00 81.88 98 GLU A C 1
ATOM 775 O O . GLU A 1 98 ? 9.647 5.562 -8.166 1.00 81.88 98 GLU A O 1
ATOM 780 N N . ASN A 1 99 ? 7.828 6.147 -6.975 1.00 85.38 99 ASN A N 1
ATOM 781 C CA . ASN A 1 99 ? 8.201 7.537 -6.745 1.00 85.38 99 ASN A CA 1
ATOM 782 C C . ASN A 1 99 ? 8.794 7.763 -5.345 1.00 85.38 99 ASN A C 1
ATOM 784 O O . ASN A 1 99 ? 8.980 8.911 -4.946 1.00 85.38 99 ASN A O 1
ATOM 788 N N . ASN A 1 100 ? 9.110 6.688 -4.610 1.00 86.38 100 ASN A N 1
ATOM 789 C CA . ASN A 1 100 ? 9.643 6.732 -3.244 1.00 86.38 100 ASN A CA 1
ATOM 790 C C . ASN A 1 100 ? 8.730 7.518 -2.278 1.00 86.38 100 ASN A C 1
ATOM 792 O O . ASN A 1 100 ? 9.190 8.231 -1.384 1.00 86.38 100 ASN A O 1
ATOM 796 N N . LEU A 1 101 ? 7.414 7.422 -2.489 1.00 91.56 101 LEU A N 1
ATOM 7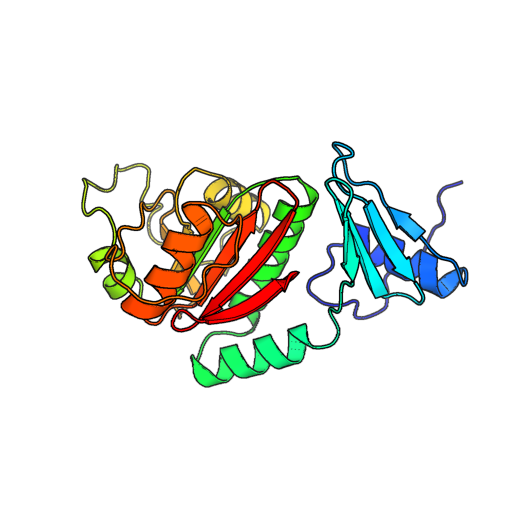97 C CA . LEU A 1 101 ? 6.399 8.056 -1.655 1.00 91.56 101 LEU A CA 1
ATOM 798 C C . LEU A 1 101 ? 5.891 7.065 -0.608 1.00 91.56 101 LEU A C 1
ATOM 800 O O . LEU A 1 101 ? 5.544 5.930 -0.925 1.00 91.56 101 LEU A O 1
ATOM 804 N N . GLY A 1 102 ? 5.808 7.519 0.641 1.00 93.75 102 GLY A N 1
ATOM 805 C CA . GLY A 1 102 ? 5.201 6.757 1.726 1.00 93.75 102 GLY A CA 1
ATOM 806 C C . GLY A 1 102 ? 3.693 6.982 1.823 1.00 93.75 102 GLY A C 1
ATOM 807 O O . GLY A 1 102 ? 3.227 8.079 1.536 1.00 93.75 102 GLY A O 1
ATOM 808 N N . ALA A 1 103 ? 2.948 5.965 2.258 1.00 96.69 103 ALA A N 1
ATOM 809 C CA . ALA A 1 103 ? 1.508 6.071 2.513 1.00 96.69 103 ALA A CA 1
ATOM 810 C C . ALA A 1 103 ? 0.992 4.976 3.449 1.00 96.69 103 ALA A C 1
ATOM 812 O O . ALA A 1 103 ? 1.597 3.905 3.557 1.00 96.69 103 ALA A O 1
ATOM 813 N N . ILE A 1 104 ? -0.167 5.231 4.058 1.00 97.50 104 ILE A N 1
ATOM 814 C CA . ILE A 1 104 ? -1.050 4.204 4.619 1.00 97.50 104 ILE A CA 1
ATOM 815 C C . ILE A 1 104 ? -2.421 4.359 3.966 1.00 97.50 104 ILE A C 1
ATOM 817 O O . ILE A 1 104 ? -3.018 5.433 4.031 1.00 97.50 104 ILE A O 1
ATOM 821 N N . PHE A 1 105 ? -2.940 3.281 3.393 1.00 97.88 105 PHE A N 1
ATOM 822 C CA . PHE A 1 105 ? -4.348 3.161 3.035 1.00 97.88 105 PHE A CA 1
ATOM 823 C C . PHE A 1 105 ? -5.024 2.197 4.001 1.00 97.88 105 PHE A C 1
ATOM 825 O O . PHE A 1 105 ? -4.476 1.133 4.284 1.00 97.88 105 PHE A O 1
ATOM 832 N N . ILE A 1 106 ? -6.212 2.556 4.474 1.00 97.56 106 ILE A N 1
ATOM 833 C CA . ILE A 1 106 ? -7.079 1.701 5.277 1.00 97.56 106 ILE A CA 1
ATOM 834 C C . ILE A 1 106 ? -8.409 1.553 4.539 1.00 97.56 106 ILE A C 1
ATOM 836 O O . ILE A 1 106 ? -9.027 2.556 4.181 1.00 97.56 106 ILE A O 1
ATOM 840 N N . ILE A 1 107 ? -8.834 0.313 4.305 1.00 97.38 107 ILE A N 1
ATOM 841 C CA . ILE A 1 107 ? -10.113 -0.033 3.678 1.00 97.38 107 ILE A CA 1
ATOM 842 C C . ILE A 1 107 ? -10.920 -0.865 4.677 1.00 97.38 107 ILE A C 1
ATOM 844 O O . ILE A 1 107 ? -10.475 -1.941 5.076 1.00 97.38 107 ILE A O 1
ATOM 848 N N . GLY A 1 108 ? -12.085 -0.381 5.100 1.00 95.25 108 GLY A N 1
ATOM 849 C CA . GLY A 1 108 ? -12.897 -1.059 6.116 1.00 95.25 108 GLY A CA 1
ATOM 850 C C . GLY A 1 108 ? -14.101 -0.238 6.566 1.00 95.25 108 GLY A C 1
ATOM 851 O O . GLY A 1 108 ? -14.473 0.735 5.914 1.00 95.25 108 GLY A O 1
ATOM 852 N N . ASN A 1 109 ? -14.730 -0.619 7.678 1.00 93.06 109 ASN A N 1
ATOM 853 C CA . ASN A 1 109 ? -15.768 0.214 8.277 1.00 93.06 109 ASN A CA 1
ATOM 854 C C . ASN A 1 109 ? -15.134 1.496 8.831 1.00 93.06 109 ASN A C 1
ATOM 856 O O . ASN A 1 109 ? -14.317 1.459 9.748 1.00 93.06 109 ASN A O 1
ATOM 860 N N . ALA A 1 110 ? -15.511 2.632 8.252 1.00 90.19 110 ALA A N 1
ATOM 861 C CA . ALA A 1 110 ? -14.946 3.922 8.605 1.00 90.19 110 ALA A CA 1
ATOM 862 C C . ALA A 1 110 ? -15.169 4.287 10.073 1.00 90.19 110 ALA A C 1
ATOM 864 O O . ALA A 1 110 ? -14.293 4.902 10.667 1.00 90.19 110 ALA A O 1
ATOM 865 N N . ASP A 1 111 ? -16.316 3.923 10.643 1.00 88.62 111 ASP A N 1
ATOM 866 C CA . ASP A 1 111 ? -16.660 4.318 12.005 1.00 88.62 111 ASP A CA 1
ATOM 867 C C . ASP A 1 111 ? -15.773 3.547 13.005 1.00 88.62 111 ASP A C 1
ATOM 869 O O . ASP A 1 111 ? -15.102 4.177 13.821 1.00 88.62 111 ASP A O 1
ATOM 873 N N . ASP A 1 112 ? -15.610 2.230 12.820 1.00 91.81 112 ASP A N 1
ATOM 874 C CA . ASP A 1 112 ? -14.714 1.380 13.627 1.00 91.81 112 ASP A CA 1
ATOM 875 C C . ASP A 1 112 ? -13.242 1.844 13.551 1.00 91.81 112 ASP A C 1
ATOM 877 O O . ASP A 1 112 ? -12.511 1.835 14.543 1.00 91.81 112 ASP A O 1
ATOM 881 N N . ILE A 1 113 ? -12.786 2.285 12.370 1.00 92.06 113 ILE A N 1
ATOM 882 C CA . ILE A 1 113 ? -11.424 2.818 12.174 1.00 92.06 113 ILE A CA 1
ATOM 883 C C . ILE A 1 113 ? -11.238 4.138 12.932 1.00 92.06 113 ILE A C 1
ATOM 885 O O . ILE A 1 113 ? -10.181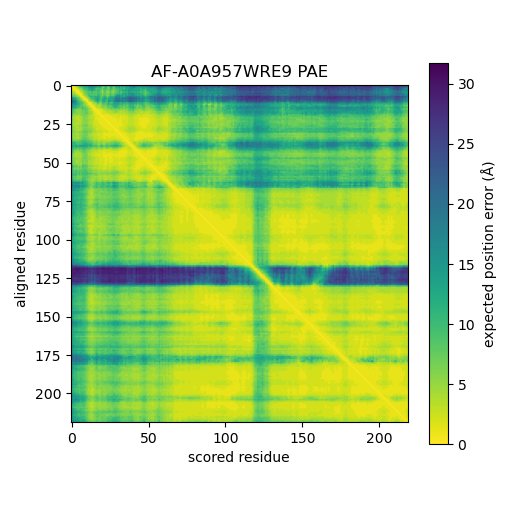 4.386 13.520 1.00 92.06 113 ILE A O 1
ATOM 889 N N . MET A 1 114 ? -12.248 5.009 12.899 1.00 88.25 114 MET A N 1
ATOM 890 C CA . MET A 1 114 ? -12.184 6.323 13.539 1.00 88.25 114 MET A CA 1
ATOM 891 C C . MET A 1 114 ? -12.265 6.225 15.066 1.00 88.25 114 MET A C 1
ATOM 893 O O . MET A 1 114 ? -11.633 7.036 15.737 1.00 88.25 114 MET A O 1
ATOM 897 N N . GLU A 1 115 ? -12.948 5.217 15.620 1.00 88.94 115 GLU A N 1
ATOM 898 C CA . GLU A 1 115 ? -12.939 4.928 17.066 1.00 88.94 115 GLU A CA 1
ATOM 899 C C . GLU A 1 115 ? -11.528 4.649 17.608 1.00 88.94 115 GLU A C 1
ATOM 901 O O . GLU A 1 115 ? -11.211 5.019 18.738 1.00 88.94 115 GLU A O 1
ATOM 906 N N . HIS A 1 116 ? -10.664 4.054 16.783 1.00 86.69 116 HIS A N 1
ATOM 907 C CA . HIS A 1 116 ? -9.272 3.733 17.116 1.00 86.69 116 HIS A CA 1
ATOM 908 C C . HIS A 1 116 ? -8.277 4.756 16.544 1.00 86.69 116 HIS A C 1
ATOM 910 O O . HIS A 1 116 ? -7.085 4.481 16.387 1.00 86.69 116 HIS A O 1
ATOM 916 N N . SER A 1 117 ? -8.749 5.946 16.187 1.00 86.44 117 SER A N 1
ATOM 917 C CA . SER A 1 117 ? -7.928 7.047 15.684 1.00 86.44 117 SER A CA 1
ATOM 918 C C . SER A 1 117 ? -8.009 8.234 16.641 1.00 86.44 117 SER A C 1
ATOM 920 O O . SER A 1 117 ? -8.908 8.305 17.477 1.00 86.44 117 SER A O 1
ATOM 922 N N . ASP A 1 118 ? -7.065 9.178 16.561 1.00 80.25 118 ASP A N 1
ATOM 923 C CA . ASP A 1 118 ? -7.201 10.417 17.329 1.00 80.25 118 ASP A CA 1
ATOM 924 C C . ASP A 1 118 ? -8.529 11.087 16.945 1.00 80.25 118 ASP A C 1
ATOM 926 O O . ASP A 1 118 ? -8.675 11.610 15.842 1.00 80.25 118 ASP A O 1
ATOM 930 N N . ALA A 1 119 ? -9.470 11.147 17.893 1.00 53.12 119 ALA A N 1
ATOM 931 C CA . ALA A 1 119 ? -10.701 11.937 17.795 1.00 53.12 119 ALA A CA 1
ATOM 932 C C . ALA A 1 119 ? -10.432 13.454 17.761 1.00 53.12 119 ALA A C 1
ATOM 934 O O . ALA A 1 119 ? -11.360 14.258 17.856 1.00 53.12 119 ALA A O 1
ATOM 935 N N . SER A 1 120 ? -9.158 13.851 17.695 1.00 41.12 120 SER A N 1
ATOM 936 C CA . SER A 1 120 ? -8.709 15.225 17.802 1.00 41.12 120 SER A CA 1
ATOM 937 C C . SER A 1 120 ? -9.218 15.980 16.596 1.00 41.12 120 SER A C 1
ATOM 939 O O . SER A 1 120 ? -8.620 15.877 15.529 1.00 41.12 120 SER A O 1
ATOM 941 N N . GLU A 1 121 ? -10.336 16.682 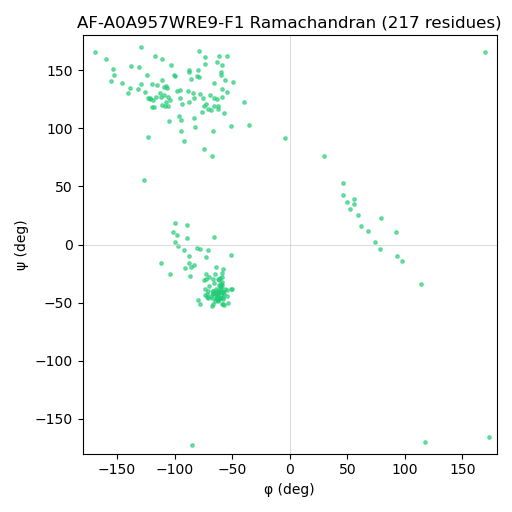16.806 1.00 43.75 121 GLU A N 1
ATOM 942 C CA . GLU A 1 121 ? -10.834 17.782 15.992 1.00 43.75 121 GLU A CA 1
ATOM 943 C C . GLU A 1 121 ? -10.404 17.602 14.550 1.00 43.75 121 GLU A C 1
ATOM 945 O O . GLU A 1 121 ? -9.414 18.212 14.143 1.00 43.75 121 GLU A O 1
ATOM 950 N N . ILE A 1 122 ? -11.065 16.687 13.824 1.00 45.53 122 ILE A N 1
ATOM 951 C CA . ILE A 1 122 ? -10.789 16.500 12.405 1.00 45.53 122 ILE A CA 1
ATOM 952 C C . ILE A 1 122 ? -10.861 17.894 11.803 1.00 45.53 122 ILE A C 1
ATOM 954 O O . ILE A 1 122 ? -11.938 18.485 11.677 1.00 45.53 122 ILE A O 1
ATOM 958 N N . SER A 1 123 ? -9.677 18.457 11.565 1.00 42.31 123 SER A N 1
ATOM 959 C CA . SER A 1 123 ? -9.509 19.805 11.074 1.00 42.31 123 SER A CA 1
ATOM 960 C C . SER A 1 123 ? -10.435 19.907 9.878 1.00 42.31 123 SER A C 1
ATOM 962 O O . SER A 1 123 ? -10.540 18.952 9.103 1.00 42.31 123 SER A O 1
ATOM 964 N N . HIS A 1 124 ? -11.119 21.035 9.705 1.00 43.88 124 HIS A N 1
ATOM 965 C CA . HIS A 1 124 ? -11.969 21.261 8.533 1.00 43.88 124 HIS A CA 1
ATOM 966 C C . HIS A 1 124 ? -11.236 20.986 7.190 1.00 43.88 124 HIS A C 1
ATOM 968 O O . HIS A 1 124 ? -11.881 20.938 6.150 1.00 43.88 124 HIS A O 1
ATOM 974 N N . PHE A 1 125 ? -9.910 20.769 7.204 1.00 43.66 125 PHE A N 1
ATOM 975 C CA . PHE A 1 125 ? -9.089 20.300 6.087 1.00 43.66 125 PHE A CA 1
ATOM 976 C C . PHE A 1 125 ? -8.980 18.772 5.890 1.00 43.66 125 PHE A C 1
ATOM 978 O O . PHE A 1 125 ? -8.736 18.347 4.765 1.00 43.66 125 PHE A O 1
ATOM 985 N N . ALA A 1 126 ? -9.120 17.938 6.928 1.00 49.53 126 ALA A N 1
ATOM 986 C CA . ALA A 1 126 ? -8.930 16.478 6.838 1.00 49.53 126 ALA A CA 1
ATOM 987 C C . ALA A 1 126 ? -10.197 15.717 6.390 1.00 49.53 126 ALA A C 1
ATOM 989 O O . ALA A 1 126 ? -10.109 14.604 5.863 1.00 49.53 126 ALA A O 1
ATOM 990 N N . LEU A 1 127 ? -11.370 16.346 6.516 1.00 51.41 127 LEU A N 1
ATOM 991 C CA . LEU A 1 127 ? -12.615 15.896 5.897 1.00 51.41 127 LEU A CA 1
ATOM 992 C C . LEU A 1 127 ? -12.770 16.568 4.537 1.00 51.41 127 LEU A C 1
ATOM 994 O O . LEU A 1 127 ? -13.417 17.606 4.405 1.00 51.41 127 LEU A O 1
ATOM 998 N N . ILE A 1 128 ? -12.240 15.940 3.490 1.00 53.03 128 ILE A N 1
ATOM 999 C CA . ILE A 1 128 ? -12.865 16.132 2.183 1.00 53.03 128 ILE A CA 1
ATOM 1000 C C . ILE A 1 128 ? -14.267 15.581 2.340 1.00 53.03 128 ILE A C 1
ATOM 1002 O O . ILE A 1 128 ? -14.437 14.403 2.654 1.00 53.03 128 ILE A O 1
ATOM 1006 N N . VAL A 1 129 ? -15.243 16.474 2.190 1.00 56.25 129 VAL A N 1
ATOM 1007 C CA . VAL A 1 129 ? -16.664 16.176 2.045 1.00 56.25 129 VAL A CA 1
ATOM 1008 C C . VAL A 1 129 ? -16.789 14.884 1.248 1.00 56.25 129 VAL A C 1
ATOM 1010 O O . VAL A 1 129 ? -16.540 14.893 0.049 1.00 56.25 129 VAL A O 1
ATOM 1013 N N . SER A 1 130 ? -17.067 13.788 1.962 1.00 65.88 130 SER A N 1
ATOM 1014 C CA . SER A 1 130 ? -17.400 12.450 1.470 1.00 65.88 130 SER A CA 1
ATOM 1015 C C . SER A 1 130 ? -17.518 12.388 -0.058 1.00 65.88 130 SER A C 1
ATOM 1017 O O . SER A 1 130 ? -18.601 12.626 -0.597 1.00 65.88 130 SER A O 1
ATOM 1019 N N . THR A 1 131 ? -16.427 12.067 -0.746 1.00 83.56 131 THR A N 1
ATOM 1020 C CA . THR A 1 131 ? -16.446 11.864 -2.199 1.00 83.56 131 THR A CA 1
ATOM 1021 C C . THR A 1 131 ? -16.401 10.375 -2.503 1.00 83.56 131 THR A C 1
ATOM 1023 O O . THR A 1 131 ? -15.920 9.585 -1.683 1.00 83.56 131 THR A O 1
ATOM 1026 N N . GLN A 1 132 ? -16.913 9.963 -3.657 1.00 89.75 132 GLN A N 1
ATOM 1027 C CA . GLN A 1 132 ? -16.740 8.582 -4.080 1.00 89.75 132 GLN A CA 1
ATOM 1028 C C . GLN A 1 132 ? -15.339 8.401 -4.648 1.00 89.75 132 GLN A C 1
ATOM 1030 O O . GLN A 1 132 ? -14.810 9.277 -5.331 1.00 89.75 132 GLN A O 1
ATOM 1035 N N . MET A 1 133 ? -14.731 7.239 -4.412 1.00 91.62 133 MET A N 1
ATOM 1036 C CA . MET A 1 133 ? -13.431 6.922 -4.999 1.00 91.62 133 MET A CA 1
ATOM 1037 C C . MET A 1 133 ? -13.479 7.089 -6.516 1.00 91.62 133 MET A C 1
ATOM 1039 O O . MET A 1 133 ? -12.528 7.615 -7.086 1.00 91.62 133 MET A O 1
ATOM 1043 N N . VAL A 1 134 ? -14.580 6.700 -7.170 1.00 90.25 134 VAL A N 1
ATOM 1044 C CA . VAL A 1 134 ? -14.769 6.829 -8.628 1.00 90.25 134 VAL A CA 1
ATOM 1045 C C . VAL A 1 134 ? -14.666 8.266 -9.150 1.00 90.25 134 VAL A C 1
ATOM 1047 O O . VAL A 1 134 ? -14.291 8.437 -10.306 1.00 90.25 134 VAL A O 1
ATOM 1050 N N . ASP A 1 135 ? -14.922 9.267 -8.308 1.00 91.56 135 ASP A N 1
ATOM 1051 C CA . ASP A 1 135 ? -14.870 10.685 -8.682 1.00 91.56 135 ASP A CA 1
ATOM 1052 C C . ASP A 1 135 ? -13.464 11.282 -8.535 1.00 91.56 135 ASP A C 1
ATOM 1054 O O . ASP A 1 135 ? -13.178 12.347 -9.074 1.00 91.56 135 ASP A O 1
ATOM 1058 N N . LEU A 1 136 ? -12.571 10.598 -7.816 1.00 91.75 136 LEU A N 1
ATOM 1059 C CA . LEU A 1 136 ? -11.168 10.979 -7.711 1.00 91.75 136 LEU A CA 1
ATOM 1060 C C . LEU A 1 136 ? -10.384 10.387 -8.877 1.00 91.75 136 LEU A C 1
ATOM 1062 O 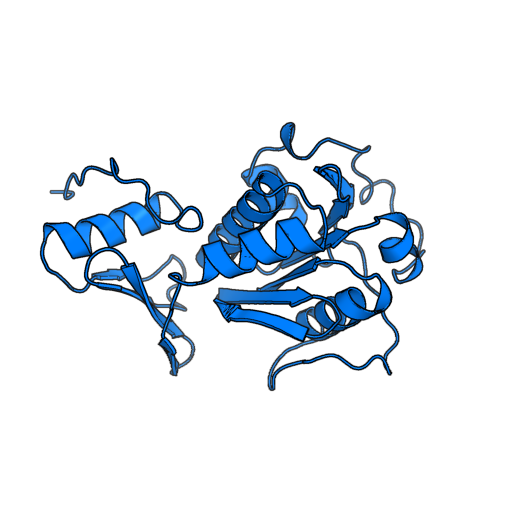O . LEU A 1 136 ? -10.565 9.226 -9.240 1.00 91.75 136 LEU A O 1
ATOM 1066 N N . SER A 1 137 ? -9.425 11.130 -9.409 1.00 93.94 137 SER A N 1
ATOM 1067 C CA . SER A 1 137 ? -8.350 10.567 -10.220 1.00 93.94 137 SER A CA 1
ATOM 1068 C C . SER A 1 137 ? -7.345 9.803 -9.347 1.00 93.94 137 SER A C 1
ATOM 1070 O O . SER A 1 137 ? -7.254 9.985 -8.130 1.00 93.94 137 SER A O 1
ATOM 1072 N N . ASP A 1 138 ? -6.540 8.932 -9.960 1.00 93.06 138 ASP A N 1
ATOM 1073 C CA . ASP A 1 138 ? -5.442 8.269 -9.242 1.00 93.06 138 ASP A CA 1
ATOM 1074 C C . ASP A 1 138 ? -4.400 9.286 -8.725 1.00 93.06 138 ASP A C 1
ATOM 1076 O O . ASP A 1 138 ? -3.766 9.039 -7.703 1.00 93.06 138 ASP A O 1
ATOM 1080 N N . GLU A 1 139 ? -4.217 10.425 -9.405 1.00 93.94 139 GLU A N 1
ATOM 1081 C CA . GLU A 1 139 ? -3.284 11.478 -8.973 1.00 93.94 139 GLU A CA 1
ATOM 1082 C C . GLU A 1 139 ? -3.787 12.231 -7.743 1.00 93.94 139 GLU A C 1
ATOM 1084 O O . GLU A 1 139 ? -3.013 12.467 -6.816 1.00 93.94 139 GLU A O 1
ATOM 1089 N N . GLU A 1 140 ? -5.078 12.563 -7.694 1.00 93.81 140 GLU A N 1
ATOM 1090 C CA . GLU A 1 140 ? -5.699 13.162 -6.508 1.00 93.81 140 GLU A CA 1
ATOM 1091 C C . GLU A 1 140 ? -5.603 12.222 -5.309 1.00 93.81 140 GLU A C 1
ATOM 1093 O O . GLU A 1 140 ? -5.147 12.635 -4.243 1.00 93.81 140 GLU A O 1
ATOM 1098 N N . LEU A 1 141 ? -5.919 10.936 -5.498 1.00 94.44 141 LEU A N 1
ATOM 1099 C CA . LEU A 1 141 ? -5.792 9.938 -4.437 1.00 94.44 141 LEU A CA 1
ATOM 1100 C C . LEU A 1 141 ? -4.355 9.846 -3.900 1.00 94.44 141 LEU A C 1
ATOM 1102 O O . LEU A 1 141 ? -4.152 9.842 -2.688 1.00 94.44 141 LEU A O 1
ATOM 1106 N N . ILE A 1 142 ? -3.350 9.810 -4.781 1.00 95.38 142 ILE A N 1
ATOM 1107 C CA . ILE A 1 142 ? -1.933 9.795 -4.381 1.00 95.38 142 ILE A CA 1
ATOM 1108 C C . ILE A 1 142 ? -1.548 11.090 -3.649 1.00 95.38 142 ILE A C 1
ATOM 1110 O O . ILE A 1 142 ? -0.789 11.051 -2.680 1.00 95.38 142 ILE A O 1
ATOM 1114 N N . ASN A 1 143 ? -2.069 12.241 -4.080 1.00 93.69 143 ASN A N 1
ATOM 1115 C CA . ASN A 1 143 ? -1.795 13.527 -3.441 1.00 93.69 143 ASN A CA 1
ATOM 1116 C C . ASN A 1 143 ? -2.353 13.621 -2.017 1.00 93.69 143 ASN A C 1
ATOM 1118 O O . ASN A 1 143 ? -1.706 14.252 -1.177 1.00 93.69 143 ASN A O 1
ATOM 1122 N N . PHE A 1 144 ? -3.491 12.978 -1.742 1.00 91.94 144 PHE A N 1
ATOM 1123 C CA . PHE A 1 144 ? -4.010 12.822 -0.382 1.00 91.94 144 PHE A CA 1
ATOM 1124 C C . PHE A 1 144 ? -3.215 11.790 0.418 1.00 91.94 144 PHE A C 1
ATOM 1126 O O . PHE A 1 144 ? -2.843 12.052 1.559 1.00 91.94 144 PHE A O 1
ATOM 1133 N N . ALA A 1 145 ? -2.890 10.649 -0.189 1.00 94.62 145 ALA A N 1
ATOM 1134 C CA . ALA A 1 145 ? -2.250 9.538 0.508 1.00 94.62 145 ALA A CA 1
ATOM 1135 C C . ALA A 1 145 ? -0.781 9.759 0.875 1.00 94.62 145 ALA A C 1
ATOM 1137 O O . ALA A 1 145 ? -0.300 9.145 1.822 1.00 94.62 145 ALA A O 1
ATOM 1138 N N . LYS A 1 146 ? -0.062 10.623 0.147 1.00 94.00 146 LYS A N 1
ATOM 1139 C CA . LYS A 1 146 ? 1.347 10.939 0.443 1.00 94.00 146 LYS A CA 1
ATOM 1140 C C . LYS A 1 146 ? 1.535 11.816 1.684 1.00 94.00 146 LYS A C 1
ATOM 1142 O O . LYS A 1 146 ? 2.671 12.058 2.080 1.00 94.00 146 LYS A O 1
ATOM 1147 N N . GLN A 1 147 ? 0.447 12.368 2.217 1.00 90.44 147 GLN A N 1
ATOM 1148 C CA . GLN A 1 147 ? 0.471 13.187 3.422 1.00 90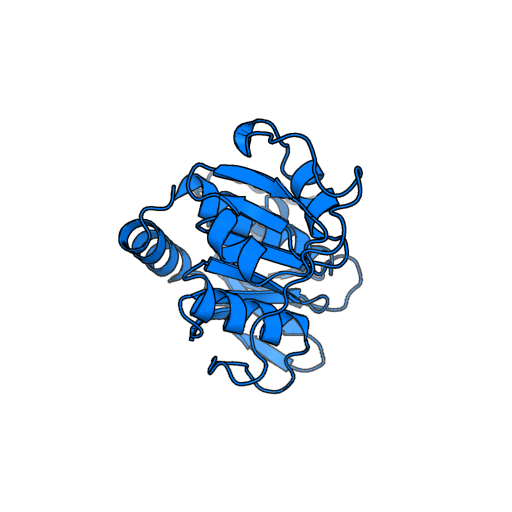.44 147 GLN A CA 1
ATOM 1149 C C . GLN A 1 147 ? 0.683 12.302 4.652 1.00 90.44 147 GLN A C 1
ATOM 1151 O O . GLN A 1 147 ? 0.348 11.117 4.638 1.00 90.44 147 GLN A O 1
ATOM 1156 N N . ASP A 1 148 ? 1.215 12.875 5.729 1.00 87.94 148 ASP A N 1
ATOM 1157 C CA . ASP A 1 148 ? 1.427 12.123 6.962 1.00 87.94 148 ASP A CA 1
ATOM 1158 C C . ASP A 1 148 ? 0.093 11.696 7.587 1.00 87.94 148 ASP A C 1
ATOM 1160 O O . ASP A 1 148 ? -0.792 12.513 7.828 1.00 87.94 148 ASP A O 1
ATOM 1164 N N . GLY A 1 149 ? -0.034 10.394 7.850 1.00 90.69 149 GLY A N 1
ATOM 1165 C CA . GLY A 1 149 ? -1.241 9.758 8.374 1.00 90.69 149 GLY A CA 1
ATOM 1166 C C . GLY A 1 149 ? -1.825 8.729 7.406 1.00 90.69 149 GLY A C 1
ATOM 1167 O O . GLY A 1 149 ? -1.188 8.323 6.432 1.00 90.69 149 GLY A O 1
ATOM 1168 N N . ALA A 1 150 ? -3.032 8.266 7.713 1.00 94.75 150 ALA A N 1
ATOM 1169 C CA . ALA A 1 150 ? -3.753 7.293 6.911 1.00 94.75 150 ALA A CA 1
ATOM 1170 C C . ALA A 1 150 ? -4.801 7.943 6.008 1.00 94.75 150 ALA A C 1
ATOM 1172 O O . ALA A 1 150 ? -5.453 8.924 6.369 1.00 94.75 150 ALA A O 1
ATOM 1173 N N . THR A 1 151 ? -4.967 7.352 4.827 1.00 95.19 151 THR A N 1
ATOM 1174 C CA . THR A 1 151 ? -6.128 7.550 3.959 1.00 95.19 151 THR A CA 1
ATOM 1175 C C . THR A 1 151 ? -7.147 6.464 4.257 1.00 95.19 151 THR A C 1
ATOM 1177 O O . THR A 1 151 ? -6.832 5.283 4.120 1.00 95.19 151 THR A O 1
ATOM 1180 N N . VAL A 1 152 ? -8.353 6.857 4.659 1.00 94.69 152 VAL A N 1
ATOM 1181 C CA . VAL A 1 152 ? -9.435 5.943 5.039 1.00 94.69 152 VAL A CA 1
ATOM 1182 C C . VAL A 1 152 ? -10.480 5.901 3.934 1.00 94.69 152 VAL A C 1
ATOM 1184 O O . VAL A 1 152 ? -10.995 6.936 3.500 1.00 94.69 152 VAL A O 1
ATOM 1187 N N . ILE A 1 153 ? -10.797 4.692 3.489 1.00 94.69 153 ILE A N 1
ATOM 1188 C CA . ILE A 1 153 ? -11.772 4.403 2.444 1.00 94.69 153 ILE A CA 1
ATOM 1189 C C . ILE A 1 153 ? -12.767 3.398 3.020 1.00 94.69 153 ILE A C 1
ATOM 1191 O O . ILE A 1 153 ? -12.355 2.403 3.617 1.00 94.69 153 ILE A O 1
ATOM 1195 N N . ASP A 1 154 ? -14.066 3.652 2.875 1.00 91.81 154 ASP A N 1
ATOM 1196 C CA . ASP A 1 154 ? -15.058 2.680 3.331 1.00 91.81 154 ASP A CA 1
ATOM 1197 C C . ASP A 1 154 ? -15.232 1.508 2.355 1.00 91.81 154 ASP A C 1
ATOM 1199 O O . ASP A 1 154 ? -14.778 1.537 1.206 1.00 91.81 154 ASP A O 1
ATOM 1203 N N . VAL A 1 155 ? -15.894 0.453 2.828 1.00 88.44 155 VAL A N 1
ATOM 1204 C CA . VAL A 1 155 ? -16.111 -0.784 2.063 1.00 88.44 155 VAL A CA 1
ATOM 1205 C C . VAL A 1 155 ? -16.972 -0.583 0.809 1.00 88.44 155 VAL A C 1
ATOM 1207 O O . VAL A 1 155 ? -16.913 -1.404 -0.102 1.00 88.44 155 VAL A O 1
ATOM 1210 N N . GLN A 1 156 ? -17.745 0.505 0.741 1.00 87.12 156 GLN A N 1
ATOM 1211 C CA . GLN A 1 156 ? -18.547 0.916 -0.412 1.00 87.12 156 GLN A CA 1
ATOM 1212 C C . GLN A 1 156 ? -17.767 1.820 -1.383 1.00 87.12 156 GLN A C 1
ATOM 1214 O O . GLN A 1 156 ? -18.341 2.339 -2.339 1.00 87.12 156 GLN A O 1
ATOM 1219 N N . GLY A 1 157 ? -16.467 2.028 -1.154 1.00 90.31 157 GLY A N 1
ATOM 1220 C CA . GLY A 1 157 ? -15.623 2.839 -2.025 1.00 90.31 157 GLY A CA 1
ATOM 1221 C C . GLY A 1 157 ? -15.782 4.339 -1.808 1.00 90.31 157 GLY A C 1
ATOM 1222 O O . GLY A 1 157 ? -15.443 5.118 -2.698 1.00 90.31 157 GLY A O 1
ATOM 1223 N N . LYS A 1 158 ? -16.248 4.776 -0.636 1.00 91.06 158 LYS A N 1
ATOM 1224 C CA . LYS A 1 158 ? -16.290 6.200 -0.288 1.00 91.06 158 LYS A CA 1
ATOM 1225 C C . LYS A 1 158 ? -14.978 6.634 0.351 1.00 91.06 158 LYS A C 1
ATOM 1227 O O . LYS A 1 158 ? -14.492 6.006 1.289 1.00 91.06 158 LYS A O 1
ATOM 1232 N N . PHE A 1 159 ? -14.421 7.747 -0.106 1.00 91.38 159 PHE A N 1
ATOM 1233 C CA . PHE A 1 159 ? -13.278 8.384 0.537 1.00 91.38 159 PHE A CA 1
ATOM 1234 C C . PHE A 1 159 ? -13.746 9.085 1.821 1.00 91.38 159 PHE A C 1
ATOM 1236 O O . PHE A 1 159 ? -14.612 9.963 1.777 1.00 91.38 159 PHE A O 1
ATOM 1243 N N . ARG A 1 160 ? -13.207 8.680 2.975 1.00 90.69 160 ARG A N 1
ATOM 1244 C CA . ARG A 1 160 ? -13.665 9.139 4.299 1.00 90.69 160 ARG A CA 1
ATOM 1245 C C . ARG A 1 160 ? -12.738 10.162 4.938 1.00 90.69 160 ARG A C 1
ATOM 1247 O O . ARG A 1 160 ? -13.206 10.957 5.744 1.00 90.69 160 ARG A O 1
ATOM 1254 N N . GLY A 1 161 ? -11.461 10.159 4.570 1.00 87.69 161 GLY A N 1
ATOM 1255 C CA . GLY A 1 161 ? -10.503 11.154 5.035 1.00 87.69 161 GLY A CA 1
ATOM 1256 C C . GLY A 1 161 ? -9.064 10.800 4.689 1.00 87.69 161 GLY A C 1
ATOM 1257 O O . GLY A 1 161 ? -8.749 9.663 4.336 1.00 87.69 161 GLY A O 1
ATOM 1258 N N . CYS A 1 162 ? -8.186 11.787 4.824 1.00 89.81 162 CYS A N 1
ATOM 1259 C CA . CYS A 1 162 ? -6.735 11.629 4.780 1.00 89.81 162 CYS A CA 1
ATOM 1260 C C . CYS A 1 162 ? -6.099 12.296 6.000 1.00 89.81 162 CYS A C 1
ATOM 1262 O O . CYS A 1 162 ? -6.769 13.031 6.722 1.00 89.81 162 CYS A O 1
ATOM 1264 N N . MET A 1 163 ? -4.803 12.058 6.213 1.00 89.94 163 MET A N 1
ATOM 1265 C CA . MET A 1 163 ? -4.074 12.520 7.403 1.00 89.94 163 MET A CA 1
ATOM 1266 C C . MET A 1 163 ? -4.657 11.984 8.724 1.00 89.94 163 MET A C 1
ATOM 1268 O O . MET A 1 163 ? -4.488 12.588 9.780 1.00 89.94 163 MET A O 1
ATOM 1272 N N . VAL A 1 164 ? -5.346 10.838 8.681 1.00 90.56 164 VAL A N 1
ATOM 1273 C CA . VAL A 1 164 ? -5.935 10.227 9.877 1.00 90.56 164 VAL A CA 1
ATOM 1274 C C . VAL A 1 164 ? -4.819 9.636 10.738 1.00 90.56 164 VAL A C 1
ATOM 1276 O O . VAL A 1 164 ? -4.059 8.774 10.289 1.00 90.56 164 VAL A O 1
ATOM 1279 N N . LEU A 1 165 ? -4.707 10.104 11.979 1.00 92.19 165 LEU A N 1
ATOM 1280 C CA . LEU A 1 165 ? -3.751 9.594 12.958 1.00 92.19 165 LEU A CA 1
ATOM 1281 C C . LEU A 1 165 ? -4.308 8.333 13.621 1.00 92.19 165 LEU A C 1
ATOM 1283 O O . LEU A 1 165 ? -5.136 8.405 14.524 1.00 92.19 165 LEU A O 1
ATOM 1287 N N . LEU A 1 166 ? -3.828 7.176 13.169 1.00 93.44 166 LEU A N 1
ATOM 1288 C CA . LEU A 1 166 ? -4.191 5.878 13.735 1.00 93.44 166 LEU A CA 1
ATOM 1289 C C . LEU A 1 166 ? -3.594 5.718 15.140 1.00 93.44 166 LEU A C 1
ATOM 1291 O O . LEU A 1 166 ? -2.379 5.861 15.324 1.00 93.44 166 LEU A O 1
ATOM 1295 N N . ARG A 1 167 ? -4.433 5.352 16.110 1.00 93.44 167 ARG A N 1
ATOM 1296 C CA . ARG A 1 167 ? -4.080 5.138 17.520 1.00 93.44 167 ARG A CA 1
ATOM 1297 C C . ARG A 1 167 ? -4.529 3.757 18.016 1.00 93.44 167 ARG A C 1
ATOM 1299 O O . ARG A 1 167 ? -5.226 3.678 19.025 1.00 93.44 167 ARG A O 1
ATOM 1306 N N . PRO A 1 168 ? -4.115 2.664 17.346 1.00 94.50 168 PRO A N 1
ATOM 1307 C CA . PRO A 1 168 ? -4.409 1.337 17.858 1.00 94.50 168 PRO A CA 1
ATOM 1308 C C . PRO A 1 168 ? -3.725 1.125 19.214 1.00 94.50 168 PRO A C 1
ATOM 1310 O O . PRO A 1 168 ? -2.704 1.759 19.523 1.00 94.50 168 PRO A O 1
ATOM 1313 N N . ASN A 1 169 ? -4.256 0.206 20.010 1.00 94.38 169 ASN A N 1
ATOM 1314 C CA . ASN A 1 169 ? -3.684 -0.152 21.297 1.00 94.38 169 ASN A CA 1
ATOM 1315 C C . ASN A 1 169 ? -2.234 -0.654 21.132 1.00 94.38 169 ASN A C 1
ATOM 1317 O O . ASN A 1 169 ? -1.898 -1.481 20.279 1.00 94.38 169 ASN A O 1
ATOM 1321 N N . ALA A 1 170 ? -1.336 -0.152 21.983 1.00 91.56 170 ALA A N 1
ATOM 1322 C CA . ALA A 1 170 ? 0.069 -0.535 21.981 1.00 91.56 170 ALA A CA 1
ATOM 1323 C C . ALA A 1 170 ? 0.285 -2.044 22.212 1.00 91.56 170 ALA A C 1
ATOM 1325 O O . ALA A 1 170 ? 1.262 -2.588 21.694 1.00 91.56 170 ALA A O 1
ATOM 1326 N N . GLU A 1 171 ? -0.615 -2.722 22.922 1.00 95.31 171 GLU A N 1
ATOM 1327 C CA . GLU A 1 171 ? -0.511 -4.145 23.280 1.00 95.31 171 GLU A CA 1
ATOM 1328 C C . GLU A 1 171 ? -1.089 -5.099 22.224 1.00 95.31 171 GLU A C 1
ATOM 1330 O O . GLU A 1 171 ? -0.869 -6.313 22.300 1.00 95.31 171 GLU A O 1
ATOM 1335 N N . THR A 1 172 ? -1.784 -4.567 21.215 1.00 96.19 172 THR A N 1
ATOM 1336 C CA . THR A 1 172 ? -2.381 -5.372 20.148 1.00 96.19 172 THR A CA 1
ATOM 1337 C C . THR A 1 172 ? -1.325 -6.180 19.413 1.00 96.19 172 THR A C 1
ATOM 1339 O O . THR A 1 172 ? -0.317 -5.651 18.928 1.00 96.19 172 THR A O 1
ATOM 1342 N N . GLN A 1 173 ? -1.578 -7.485 19.335 1.00 96.12 173 GLN A N 1
ATOM 1343 C CA . GLN A 1 173 ? -0.722 -8.438 18.648 1.00 96.12 173 GLN A CA 1
ATOM 1344 C C . GLN A 1 173 ? -0.902 -8.301 17.138 1.00 96.12 173 GLN A C 1
ATOM 1346 O O . GLN A 1 173 ? -2.016 -8.386 16.626 1.00 96.12 173 GLN A O 1
ATOM 1351 N N . ALA A 1 174 ? 0.205 -8.102 16.428 1.00 96.88 174 ALA A N 1
ATOM 1352 C CA . ALA A 1 174 ? 0.232 -8.039 14.975 1.00 96.88 174 ALA A CA 1
ATOM 1353 C C . ALA A 1 174 ? 1.614 -8.457 14.449 1.00 96.88 174 ALA A C 1
ATOM 1355 O O . ALA A 1 174 ? 2.635 -8.257 15.113 1.00 96.88 174 ALA A O 1
ATOM 1356 N N . GLU A 1 175 ? 1.657 -9.016 13.244 1.00 94.56 175 GLU A N 1
ATOM 1357 C CA . GLU A 1 175 ? 2.871 -9.430 12.548 1.00 94.56 175 GLU A CA 1
ATOM 1358 C C . GLU A 1 175 ? 3.628 -8.207 12.009 1.00 94.56 175 GLU A C 1
ATOM 1360 O O . GLU A 1 175 ? 3.545 -7.826 10.839 1.00 94.56 175 GLU A O 1
ATOM 1365 N N . ILE A 1 176 ? 4.401 -7.568 12.882 1.00 89.06 176 ILE A N 1
ATOM 1366 C CA . ILE A 1 176 ? 5.275 -6.457 12.512 1.00 89.06 176 ILE A CA 1
ATOM 1367 C C . ILE A 1 176 ? 6.666 -7.033 12.245 1.00 89.06 176 ILE A C 1
ATOM 1369 O O . ILE A 1 176 ? 7.371 -7.444 13.164 1.00 89.06 176 ILE A O 1
ATOM 1373 N N . GLY A 1 177 ? 7.058 -7.087 10.971 1.00 80.38 177 GLY A N 1
ATOM 1374 C CA . GLY A 1 177 ? 8.387 -7.561 10.584 1.00 80.38 177 GLY A CA 1
ATOM 1375 C C . GLY A 1 177 ? 9.521 -6.731 11.214 1.00 80.38 177 GLY A C 1
ATOM 1376 O O . GLY A 1 177 ? 9.330 -5.550 11.523 1.00 80.38 177 GLY A O 1
ATOM 1377 N N . PRO A 1 178 ? 10.724 -7.306 11.384 1.00 77.44 178 PRO A N 1
ATOM 1378 C CA . PRO A 1 178 ? 11.876 -6.573 11.902 1.00 77.44 178 PRO A CA 1
ATOM 1379 C C . PRO A 1 178 ? 12.222 -5.375 11.004 1.00 77.44 178 PRO A C 1
ATOM 1381 O O . PRO A 1 178 ? 12.038 -5.417 9.788 1.00 77.44 178 PRO A O 1
ATOM 1384 N N . GLY A 1 179 ? 12.698 -4.285 11.614 1.00 77.94 179 GLY A N 1
ATOM 1385 C CA . GLY A 1 179 ? 13.052 -3.051 10.899 1.00 77.94 179 GLY A CA 1
ATOM 1386 C C . GLY A 1 179 ? 11.856 -2.222 10.413 1.00 77.94 179 GLY A C 1
ATOM 1387 O O . GLY A 1 179 ? 12.046 -1.180 9.787 1.00 77.94 179 GLY A O 1
ATOM 1388 N N . LYS A 1 180 ? 10.617 -2.639 10.703 1.00 84.00 180 LYS A N 1
ATOM 1389 C CA . LYS A 1 180 ? 9.416 -1.882 10.347 1.00 84.00 180 LYS A CA 1
ATOM 1390 C C . LYS A 1 180 ? 9.104 -0.802 11.390 1.00 84.00 180 LYS A C 1
ATOM 1392 O O . LYS A 1 180 ? 9.076 -1.055 12.589 1.00 84.00 180 LYS A O 1
ATOM 1397 N N . GLY A 1 181 ? 8.881 0.423 10.911 1.00 88.62 181 GLY A N 1
ATOM 1398 C CA . GLY A 1 181 ? 8.617 1.594 11.754 1.00 88.62 181 GLY A CA 1
ATOM 1399 C C . GLY A 1 181 ? 7.151 1.760 12.174 1.00 88.62 181 GLY A C 1
ATOM 1400 O O . GLY A 1 181 ? 6.294 0.924 11.880 1.00 88.62 181 GLY A O 1
ATOM 1401 N N . ALA A 1 182 ? 6.854 2.904 12.803 1.00 90.50 182 ALA A N 1
ATOM 1402 C CA . ALA A 1 182 ? 5.529 3.241 13.336 1.00 90.50 182 ALA A CA 1
ATOM 1403 C C . ALA A 1 182 ? 4.393 3.064 12.313 1.00 90.50 182 ALA A C 1
ATOM 1405 O O . ALA A 1 182 ? 3.347 2.533 12.657 1.00 90.50 182 ALA A O 1
ATOM 1406 N N . ARG A 1 183 ? 4.629 3.403 11.038 1.00 93.19 183 ARG A N 1
ATOM 1407 C CA . ARG A 1 183 ? 3.662 3.228 9.941 1.00 93.19 183 ARG A CA 1
ATOM 1408 C C . ARG A 1 183 ? 3.126 1.797 9.830 1.00 93.19 183 ARG A C 1
ATOM 1410 O O . ARG A 1 183 ? 1.921 1.587 9.762 1.00 93.19 183 ARG A O 1
ATOM 1417 N N . HIS A 1 184 ? 4.035 0.827 9.805 1.00 95.81 184 HIS A N 1
ATOM 1418 C CA . HIS A 1 184 ? 3.690 -0.589 9.701 1.00 95.81 184 HIS A CA 1
ATOM 1419 C C . HIS A 1 184 ? 3.057 -1.101 10.989 1.00 95.81 184 HIS A C 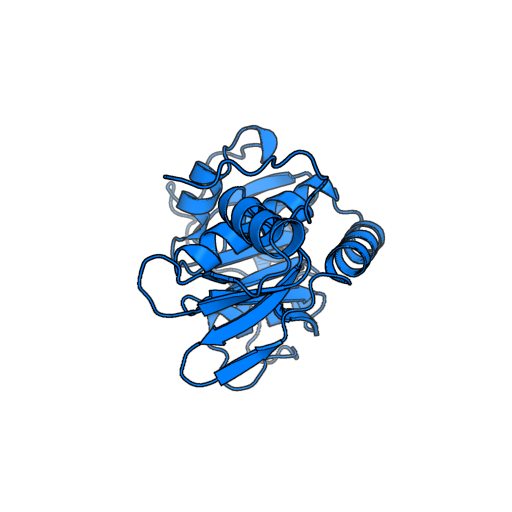1
ATOM 1421 O O . HIS A 1 184 ? 2.089 -1.846 10.925 1.00 95.81 184 HIS A O 1
ATOM 1427 N N . SER A 1 185 ? 3.570 -0.664 12.143 1.00 96.19 185 SER A N 1
ATOM 1428 C CA . SER A 1 185 ? 2.999 -1.015 13.445 1.00 96.19 185 SER A CA 1
ATOM 1429 C C . SER A 1 185 ? 1.541 -0.566 13.560 1.00 96.19 185 SER A C 1
ATOM 1431 O O . SER A 1 185 ? 0.669 -1.386 13.840 1.00 96.19 185 SER A O 1
ATOM 1433 N N . SER A 1 186 ? 1.255 0.705 13.256 1.00 96.06 186 SER A N 1
ATOM 1434 C CA . SER A 1 186 ? -0.103 1.247 13.289 1.00 96.06 186 SER A CA 1
ATOM 1435 C C . SER A 1 186 ? -1.017 0.555 12.283 1.00 96.06 186 SER A C 1
ATOM 1437 O O . SER A 1 186 ? -2.119 0.171 12.646 1.00 96.06 186 SER A O 1
ATOM 1439 N N . ALA A 1 187 ? -0.569 0.350 11.043 1.00 97.44 187 ALA A N 1
ATOM 1440 C CA . ALA A 1 187 ? -1.369 -0.312 10.014 1.00 97.44 187 ALA A CA 1
ATOM 1441 C C . ALA A 1 187 ? -1.712 -1.767 10.376 1.00 97.44 187 ALA A C 1
ATOM 1443 O O . ALA A 1 187 ? -2.872 -2.164 10.293 1.00 97.44 187 ALA A O 1
ATOM 1444 N N . ALA A 1 188 ? -0.721 -2.547 10.819 1.00 98.06 188 ALA A N 1
ATOM 1445 C CA . ALA A 1 188 ? -0.923 -3.942 11.185 1.00 98.06 188 ALA A CA 1
ATOM 1446 C C . ALA A 1 188 ? -1.870 -4.062 12.389 1.00 98.06 188 ALA A C 1
ATOM 1448 O O . ALA A 1 188 ? -2.847 -4.801 12.329 1.00 98.06 188 ALA A O 1
ATOM 1449 N N . LYS A 1 189 ? -1.664 -3.278 13.450 1.00 98.12 189 LYS A N 1
ATOM 1450 C CA . LYS A 1 189 ? -2.550 -3.311 14.624 1.00 98.12 189 LYS A CA 1
ATOM 1451 C C . LYS A 1 189 ? -3.952 -2.793 14.321 1.00 98.12 189 LYS A C 1
ATOM 1453 O O . LYS A 1 189 ? -4.921 -3.413 14.738 1.00 98.12 189 LYS A O 1
ATOM 1458 N N . MET A 1 190 ? -4.069 -1.734 13.518 1.00 97.50 190 MET A N 1
ATOM 1459 C CA . MET A 1 190 ? -5.370 -1.232 13.067 1.00 97.50 190 MET A CA 1
ATOM 1460 C C . MET A 1 190 ? -6.141 -2.299 12.285 1.00 97.50 190 MET A C 1
ATOM 1462 O O . MET A 1 190 ? -7.331 -2.480 12.512 1.00 97.50 190 MET A O 1
ATOM 1466 N N . SER A 1 191 ? -5.458 -3.067 11.424 1.00 98.06 191 SER A N 1
ATOM 1467 C CA . SER A 1 191 ? -6.089 -4.182 10.703 1.00 98.06 191 SER A CA 1
ATOM 1468 C C . SER A 1 191 ? -6.651 -5.268 11.627 1.00 98.06 191 SER A C 1
ATOM 1470 O O . SER A 1 191 ? -7.633 -5.915 11.269 1.00 98.06 191 SER A O 1
ATOM 1472 N N . ALA A 1 192 ? -6.065 -5.453 12.816 1.00 97.69 192 ALA A N 1
ATOM 1473 C CA . ALA A 1 192 ? -6.559 -6.382 13.829 1.00 97.69 192 ALA A CA 1
ATOM 1474 C C . ALA A 1 192 ? -7.740 -5.803 14.620 1.00 97.69 192 ALA A C 1
ATOM 1476 O O . ALA A 1 192 ? -8.752 -6.478 14.778 1.00 97.69 192 ALA A O 1
ATOM 1477 N N . GLU A 1 193 ? -7.619 -4.563 15.101 1.00 97.06 193 GLU A N 1
ATOM 1478 C CA . GLU A 1 193 ? -8.621 -3.926 15.969 1.00 97.06 193 GLU A CA 1
ATOM 1479 C C . GLU A 1 193 ? -9.902 -3.554 15.220 1.00 97.06 193 GLU A C 1
ATOM 1481 O O . GLU A 1 193 ? -10.996 -3.861 15.684 1.00 97.06 193 GLU A O 1
ATOM 1486 N N . ALA A 1 194 ? -9.772 -2.953 14.036 1.00 95.75 194 ALA A N 1
ATOM 1487 C CA . ALA A 1 194 ? -10.902 -2.476 13.240 1.00 95.75 194 ALA A CA 1
ATOM 1488 C C . ALA A 1 194 ? -11.328 -3.461 12.133 1.00 95.75 194 ALA A C 1
ATOM 1490 O O . ALA A 1 194 ? -12.129 -3.107 11.269 1.00 95.75 194 ALA A O 1
ATOM 1491 N N . ASN A 1 195 ? -10.768 -4.682 12.116 1.00 95.12 195 ASN A N 1
ATOM 1492 C CA . ASN A 1 195 ? -11.033 -5.713 11.101 1.00 95.12 195 ASN A CA 1
ATOM 1493 C C . ASN A 1 195 ? -10.996 -5.161 9.656 1.00 95.12 195 ASN A C 1
ATOM 1495 O O . ASN A 1 195 ? -11.848 -5.464 8.816 1.00 95.12 195 ASN A O 1
ATOM 1499 N N . CYS A 1 196 ? -10.013 -4.306 9.379 1.00 96.50 196 CYS A N 1
ATOM 1500 C CA . CYS A 1 196 ? -9.867 -3.593 8.117 1.00 96.50 196 CYS A CA 1
ATOM 1501 C C . CYS A 1 196 ? -8.650 -4.094 7.332 1.00 96.50 196 CYS A C 1
ATOM 1503 O O . CYS A 1 196 ? -7.697 -4.620 7.899 1.00 96.50 196 CYS A O 1
ATOM 1505 N N . LEU A 1 197 ? -8.632 -3.846 6.027 1.00 97.69 197 LEU A N 1
ATOM 1506 C CA . LEU A 1 197 ? -7.446 -4.048 5.205 1.00 97.69 197 LEU A CA 1
ATOM 1507 C C . LEU A 1 197 ? -6.536 -2.826 5.311 1.00 97.69 197 LEU A C 1
ATOM 1509 O O . LEU A 1 197 ? -6.970 -1.708 5.031 1.00 97.69 197 LEU A O 1
ATOM 1513 N N . ALA A 1 198 ? -5.269 -3.035 5.657 1.00 97.94 198 ALA A N 1
ATOM 1514 C CA . ALA A 1 198 ? -4.284 -1.964 5.725 1.00 97.94 198 ALA A CA 1
ATOM 1515 C C . ALA A 1 198 ? -3.163 -2.178 4.703 1.00 97.94 198 ALA A C 1
ATOM 1517 O O . ALA A 1 198 ? -2.522 -3.224 4.672 1.00 97.94 198 ALA A O 1
ATOM 1518 N N . ILE A 1 199 ? -2.897 -1.173 3.872 1.00 97.69 199 ILE A N 1
ATOM 1519 C CA . ILE A 1 199 ? -1.843 -1.199 2.854 1.00 97.69 199 ILE A CA 1
ATOM 1520 C C . ILE A 1 199 ? -0.839 -0.105 3.189 1.00 97.69 199 ILE A C 1
ATOM 1522 O O . ILE A 1 199 ? -1.163 1.082 3.189 1.00 97.69 199 ILE A O 1
ATOM 1526 N N . THR A 1 200 ? 0.401 -0.494 3.448 1.00 97.31 200 THR A N 1
ATOM 1527 C CA . THR A 1 200 ? 1.501 0.434 3.710 1.00 97.31 200 THR A CA 1
ATOM 1528 C C . THR A 1 200 ? 2.444 0.493 2.528 1.00 97.31 200 THR A C 1
ATOM 1530 O O . THR A 1 200 ? 2.867 -0.552 2.036 1.00 97.31 200 THR A O 1
ATOM 1533 N N . VAL A 1 201 ? 2.835 1.705 2.144 1.00 94.94 201 VAL A N 1
ATOM 1534 C CA . VAL A 1 201 ? 3.947 1.955 1.225 1.00 94.94 201 VAL A CA 1
ATOM 1535 C C . VAL A 1 201 ? 5.097 2.545 2.029 1.00 94.94 201 VAL A C 1
ATOM 1537 O O . VAL A 1 201 ? 4.964 3.588 2.690 1.00 94.94 201 VAL A O 1
ATOM 1540 N N . SER A 1 202 ? 6.223 1.845 2.027 1.00 90.69 202 SER A N 1
ATOM 1541 C CA . SER A 1 202 ? 7.460 2.318 2.627 1.00 90.69 202 SER A CA 1
ATOM 1542 C C . SER A 1 202 ? 8.154 3.285 1.654 1.00 90.69 202 SER A C 1
ATOM 1544 O O . SER A 1 202 ? 8.063 3.139 0.437 1.00 90.69 202 SER A O 1
ATOM 1546 N N . HIS A 1 203 ? 8.814 4.319 2.178 1.00 86.69 203 HIS A N 1
ATOM 1547 C CA . HIS A 1 203 ? 9.463 5.352 1.352 1.00 86.69 203 HIS A CA 1
ATOM 1548 C C . HIS A 1 203 ? 10.626 4.800 0.503 1.00 86.69 203 HIS A C 1
ATOM 1550 O O . HIS A 1 203 ? 10.963 5.347 -0.539 1.00 86.69 203 HIS A O 1
ATOM 1556 N N . ASP A 1 204 ? 11.221 3.708 0.966 1.00 79.44 204 ASP A N 1
ATOM 1557 C CA . ASP A 1 204 ? 12.241 2.870 0.339 1.00 79.44 204 ASP A CA 1
ATOM 1558 C C . ASP A 1 204 ? 11.669 1.924 -0.733 1.00 79.44 204 ASP A C 1
ATOM 1560 O O . ASP A 1 204 ? 12.422 1.251 -1.432 1.00 79.44 204 ASP A O 1
ATOM 1564 N N . GLY A 1 205 ? 10.344 1.899 -0.914 1.00 81.19 205 GLY A N 1
ATOM 1565 C CA . GLY A 1 205 ? 9.677 1.197 -2.008 1.00 81.19 205 GLY A CA 1
ATOM 1566 C C . GLY A 1 205 ? 8.798 0.004 -1.615 1.00 81.19 205 GLY A C 1
ATOM 1567 O O . GLY A 1 205 ? 7.785 -0.180 -2.290 1.00 81.19 205 GLY A O 1
ATOM 1568 N N . PRO A 1 206 ? 9.090 -0.812 -0.585 1.00 86.50 206 PRO A N 1
ATOM 1569 C CA . PRO A 1 206 ? 8.255 -1.966 -0.269 1.00 86.50 206 PRO A CA 1
ATOM 1570 C C . PRO A 1 206 ? 6.784 -1.623 -0.028 1.00 86.50 206 PRO A C 1
ATOM 1572 O O . PRO A 1 206 ? 6.456 -0.625 0.618 1.00 86.50 206 PRO A O 1
ATOM 1575 N N . ILE A 1 207 ? 5.895 -2.489 -0.510 1.00 91.88 207 ILE A N 1
ATOM 1576 C CA . ILE A 1 207 ? 4.463 -2.424 -0.202 1.00 91.88 207 ILE A CA 1
ATOM 1577 C C . ILE A 1 207 ? 4.142 -3.603 0.700 1.00 91.88 207 ILE A C 1
ATOM 1579 O O . ILE A 1 207 ? 4.599 -4.717 0.470 1.00 91.88 207 ILE A O 1
ATOM 1583 N N . THR A 1 208 ? 3.372 -3.379 1.755 1.00 93.69 208 THR A N 1
ATOM 1584 C CA . THR A 1 208 ? 2.942 -4.451 2.655 1.00 93.69 208 THR A CA 1
ATOM 1585 C C . THR A 1 208 ? 1.451 -4.342 2.892 1.00 93.69 208 THR A C 1
ATOM 1587 O O . THR A 1 208 ? 0.946 -3.247 3.133 1.00 93.69 208 THR A O 1
ATOM 1590 N N . VAL A 1 209 ? 0.760 -5.473 2.799 1.00 95.56 209 VAL A N 1
ATOM 1591 C CA . VAL A 1 209 ? -0.680 -5.574 3.015 1.00 95.56 209 VAL A CA 1
ATOM 1592 C C . VAL A 1 209 ? -0.923 -6.392 4.273 1.00 95.56 209 VAL A C 1
ATOM 1594 O O . VAL A 1 209 ? -0.366 -7.483 4.422 1.00 95.56 209 VAL A O 1
ATOM 1597 N N . TYR A 1 210 ? -1.752 -5.853 5.157 1.00 97.31 210 TYR A N 1
ATOM 1598 C CA . TYR A 1 210 ? -2.139 -6.459 6.417 1.00 97.31 210 TYR A CA 1
ATOM 1599 C C . TYR A 1 210 ? -3.642 -6.681 6.475 1.00 97.31 210 TYR A C 1
ATOM 1601 O O . TYR A 1 210 ? -4.416 -5.798 6.101 1.00 97.31 210 TYR A O 1
ATOM 1609 N N . ASP A 1 211 ? -4.031 -7.834 6.998 1.00 96.81 211 ASP A N 1
ATOM 1610 C CA . ASP A 1 211 ? -5.407 -8.153 7.345 1.00 96.81 211 ASP A CA 1
ATOM 1611 C C . ASP A 1 211 ? -5.437 -8.896 8.681 1.00 96.81 211 ASP A C 1
ATOM 1613 O O . ASP A 1 211 ? -4.619 -9.786 8.911 1.00 96.81 211 ASP A O 1
ATOM 1617 N N . ALA A 1 212 ? -6.354 -8.514 9.573 1.00 96.12 212 ALA A N 1
ATOM 1618 C CA . ALA A 1 212 ? -6.497 -9.109 10.904 1.00 96.12 212 ALA A CA 1
ATOM 1619 C C . ALA A 1 212 ? -5.169 -9.200 11.694 1.00 96.12 212 ALA A C 1
ATOM 1621 O O . ALA A 1 212 ? -4.896 -10.174 12.398 1.00 96.12 212 ALA A O 1
ATOM 1622 N N . GLY A 1 213 ? -4.299 -8.198 11.545 1.00 96.94 213 GLY A N 1
ATOM 1623 C CA . GLY A 1 213 ? -2.984 -8.160 12.185 1.00 96.94 213 GLY A CA 1
ATOM 1624 C C . GLY A 1 213 ? -1.915 -9.018 11.519 1.00 96.94 213 GLY A C 1
ATOM 1625 O O . GLY A 1 213 ? -0.771 -8.967 11.955 1.00 96.94 213 GLY A O 1
ATOM 1626 N N . GLN A 1 214 ? -2.236 -9.783 10.479 1.00 96.50 214 GLN A N 1
ATOM 1627 C CA . GLN A 1 214 ? -1.296 -10.645 9.765 1.00 96.50 214 GLN A CA 1
ATOM 1628 C C . GLN A 1 214 ? -0.828 -9.979 8.478 1.00 96.50 214 GLN A C 1
ATOM 1630 O O . GLN A 1 214 ? -1.594 -9.274 7.819 1.00 96.50 214 GLN A O 1
ATOM 1635 N N . ARG A 1 215 ? 0.423 -10.212 8.082 1.00 94.38 215 ARG A N 1
ATOM 1636 C CA . ARG A 1 215 ? 0.915 -9.762 6.782 1.00 94.38 215 ARG A CA 1
ATOM 1637 C C . ARG A 1 215 ? 0.517 -10.785 5.725 1.00 94.38 215 ARG A C 1
ATOM 1639 O O . ARG A 1 215 ? 1.100 -11.860 5.637 1.00 94.38 215 ARG A O 1
ATOM 1646 N N . ILE A 1 216 ? -0.430 -10.413 4.874 1.00 92.75 216 ILE A N 1
ATOM 1647 C CA . ILE A 1 216 ? -0.924 -11.292 3.805 1.00 92.75 216 ILE A CA 1
ATOM 1648 C C . ILE A 1 216 ? -0.155 -11.113 2.492 1.00 92.75 216 ILE A C 1
ATOM 1650 O O . ILE A 1 216 ? -0.182 -11.994 1.637 1.00 92.75 216 ILE A O 1
ATOM 1654 N N . LEU A 1 217 ? 0.538 -9.979 2.317 1.00 89.50 217 LEU A N 1
ATOM 1655 C CA . LEU A 1 217 ? 1.309 -9.698 1.105 1.00 89.50 217 LEU A CA 1
ATOM 1656 C C . LEU A 1 217 ? 2.485 -8.744 1.355 1.00 89.50 217 LEU A C 1
ATOM 1658 O O . LEU A 1 217 ? 2.381 -7.807 2.150 1.00 89.50 217 LEU A O 1
ATOM 1662 N N . SER A 1 218 ? 3.589 -8.947 0.630 1.00 87.69 218 SER A N 1
ATOM 1663 C CA . SER A 1 218 ? 4.741 -8.037 0.581 1.00 87.69 218 SER A CA 1
ATOM 1664 C C . SER A 1 218 ? 5.283 -7.943 -0.849 1.00 87.69 218 SER A C 1
ATOM 1666 O O . SER A 1 218 ? 5.512 -8.98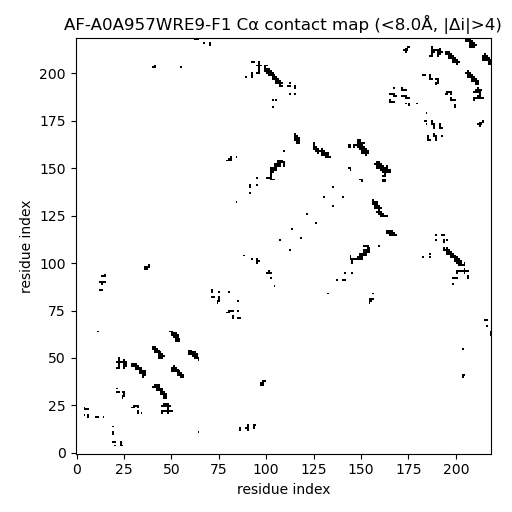6 -1.457 1.00 87.69 218 SER A O 1
ATOM 1668 N N . LEU A 1 219 ? 5.480 -6.717 -1.354 1.00 82.19 219 LEU A N 1
ATOM 1669 C CA . LEU A 1 219 ? 5.852 -6.361 -2.743 1.00 82.19 219 LEU A CA 1
ATOM 1670 C C . LEU A 1 219 ? 6.940 -5.263 -2.793 1.00 82.19 219 LEU A C 1
ATOM 1672 O O . LEU A 1 219 ? 7.450 -4.851 -1.722 1.00 82.19 219 LEU A O 1
#

Mean predicted aligned error: 7.03 Å